Protein AF-0000000072801250 (afdb_homodimer)

Nearest PDB structures (foldseek):
  7kp7-assembly1_F  TM=9.637E-01  e=5.051E-24  Homo sapiens
  1ncf-assembly1_A  TM=9.528E-01  e=1.526E-22  Homo sapiens
  1ext-assembly1_B  TM=8.564E-01  e=8.168E-23  Homo sapiens
  7kp8-assembly1_F  TM=9.864E-01  e=2.018E-20  Homo sapiens
  1ft4-assembly1_B  TM=9.634E-01  e=1.747E-19  Homo sapiens

Organism: Panthera tigris altaica (NCBI:txid74533)

Secondary structure (DSSP, 8-state):
---------------------------------------PPPTTEEE-SS-TT-EEEPBPTTEEEEE--SSTTBPPEEEEPPTTEE--S-B--SSPEEPP---GGGT-EEEE--BTTB--EEE--TTEEEEESSSS-EEEEEPP--TTEEEEE--BTTBPPEEEEPTTEEEETTEEEE-/---------------------------------------PPPTTEEE-SS-TT-EEEPBPTTEEEEE--SSTTBPPEEEEPPTTEE--S-B--SSPEEPP---GGGT-EEEE--BTTB--EEE--TTEEEEESSSS-EEEEEPP--TTEEEEE--BTTBPPEEEEPTTEEEETTEEEE-

Foldseek 3Di:
DDDPPVDPPPPPPPPPPPVVPPPVPVVPVPPPPPPVPLPADDPQWDADPVHRVFTAGWDAWQWEQCATAPGHPGHTDIDGADPQFIGQGTHHHNHTHGADDFDVVLQKDFPDDDDRHDHTDIFHDPQWEWDDPDPPDTGTDGADPQVQWDFPDDDDRHDHTATDHPPQWDDDPRYTHGD/DDPPPPPPPPPPPPPPPPVPPPPVPVVPVPPPPPPVPLPADDPQWDADPVHRVFIAGWDAWQWEQCATAPGHPGHTDIDGADPQFIGQGTHHHNHTHGADDFDVVLQKDFPDDDDRRDHTDIFHDPQWEWDDPDPPDTGTDGADPQVQWDFPDDDDRHDHTATDHPPQWDDDPRYTHGD

Radius of gyration: 37.78 Å; Cα contacts (8 Å, |Δi|>4): 736; chains: 2; bounding box: 86×88×158 Å

Solvent-accessible surface area (backbone atoms only — not comparable to full-atom values): 20839 Å² total; per-residue (Å²): 133,81,82,79,75,76,78,74,81,75,77,77,76,76,74,74,72,71,73,63,72,73,72,72,64,70,71,59,72,68,71,70,72,75,65,74,70,66,75,76,52,59,84,51,36,39,66,34,90,92,42,70,89,34,56,26,55,48,22,38,37,16,30,18,30,74,42,76,36,88,46,80,67,30,33,41,41,55,42,70,37,52,90,68,17,17,24,73,46,71,38,77,42,75,60,56,43,73,46,64,75,60,47,61,94,35,48,34,36,77,72,42,73,64,38,32,47,35,59,38,36,65,41,53,53,90,69,24,14,52,45,66,85,48,96,86,43,61,32,43,40,75,42,49,82,18,59,66,36,39,78,70,39,74,64,36,61,78,35,62,22,35,54,44,48,34,91,70,30,39,78,56,92,51,37,35,40,74,112,137,78,85,78,78,75,79,78,78,76,77,77,79,77,75,75,74,73,74,65,73,75,72,72,65,73,72,62,74,69,72,72,71,76,65,75,69,66,77,77,53,59,85,50,37,39,67,34,91,91,42,70,89,33,56,25,54,47,25,38,36,15,29,17,32,73,42,76,35,90,45,79,66,29,33,41,41,56,42,69,37,52,91,68,18,18,23,73,47,71,39,77,42,75,60,56,42,73,47,65,78,62,46,62,94,34,48,34,36,78,73,40,75,63,39,31,48,33,60,38,37,65,40,54,55,90,69,26,14,53,46,66,86,49,97,86,43,63,33,44,40,75,41,49,83,17,58,64,37,40,78,71,39,74,63,37,62,78,36,60,22,36,54,44,46,34,90,69,29,40,78,56,90,50,37,36,39,75,112

Structure (mmCIF, N/CA/C/O backbone):
data_AF-0000000072801250-model_v1
#
loop_
_entity.id
_entity.type
_entity.pdbx_description
1 polymer 'TNFR-Cys domain-containing protein'
#
loop_
_atom_site.group_PDB
_atom_site.id
_atom_site.type_symbol
_atom_site.label_atom_id
_atom_site.label_alt_id
_atom_site.label_comp_id
_atom_site.label_asym_id
_atom_site.label_entity_id
_atom_site.label_seq_id
_atom_site.pdbx_PDB_ins_code
_atom_site.Cartn_x
_atom_site.Cartn_y
_atom_site.Cartn_z
_atom_site.occupancy
_atom_site.B_iso_or_equiv
_atom_site.auth_seq_id
_atom_site.auth_comp_id
_atom_site.auth_asym_id
_atom_site.auth_atom_id
_atom_site.pdbx_PDB_model_num
ATOM 1 N N . SER A 1 1 ? 46.781 -52.312 69.938 1 30.33 1 SER A N 1
ATOM 2 C CA . SER A 1 1 ? 46.406 -51.938 68.625 1 30.33 1 SER A CA 1
ATOM 3 C C . SER A 1 1 ? 44.875 -51.75 68.5 1 30.33 1 SER A C 1
ATOM 5 O O . SER A 1 1 ? 44.344 -51.719 67.375 1 30.33 1 SER A O 1
ATOM 7 N N . GLY A 1 2 ? 44.25 -51.562 69.75 1 29.28 2 GLY A N 1
ATOM 8 C CA . GLY A 1 2 ? 42.812 -51.719 69.625 1 29.28 2 GLY A CA 1
ATOM 9 C C . GLY A 1 2 ? 42.156 -50.688 68.688 1 29.28 2 GLY A C 1
ATOM 10 O O . GLY A 1 2 ? 42.812 -49.719 68.312 1 29.28 2 GLY A O 1
ATOM 11 N N . PRO A 1 3 ? 40.812 -50.812 68.375 1 39.19 3 PRO A N 1
ATOM 12 C CA . PRO A 1 3 ? 39.75 -50.531 67.438 1 39.19 3 PRO A CA 1
ATOM 13 C C . PRO A 1 3 ? 39.281 -49.094 67.5 1 39.19 3 PRO A C 1
ATOM 15 O O . PRO A 1 3 ? 38.656 -48.688 68.438 1 39.19 3 PRO A O 1
ATOM 18 N N . SER A 1 4 ? 40.094 -47.969 67.438 1 36.78 4 SER A N 1
ATOM 19 C CA . SER A 1 4 ? 39.594 -46.625 67.75 1 36.78 4 SER A CA 1
ATOM 20 C C . SER A 1 4 ? 38.5 -46.188 66.812 1 36.78 4 SER A C 1
ATOM 22 O O . SER A 1 4 ? 38.75 -45.781 65.688 1 36.78 4 SER A O 1
ATOM 24 N N . SER A 1 5 ? 37.406 -47 66.75 1 33.16 5 SER A N 1
ATOM 25 C CA . SER A 1 5 ? 36.375 -46.719 65.75 1 33.16 5 SER A CA 1
ATOM 26 C C . SER A 1 5 ? 35.75 -45.312 66 1 33.16 5 SER A C 1
ATOM 28 O O . SER A 1 5 ? 35.375 -45 67.125 1 33.16 5 SER A O 1
ATOM 30 N N . ALA A 1 6 ? 36.281 -44.312 65.312 1 43.06 6 ALA A N 1
ATOM 31 C CA . ALA A 1 6 ? 35.938 -42.875 65.312 1 43.06 6 ALA A CA 1
ATOM 32 C C . ALA A 1 6 ? 34.469 -42.688 65 1 43.06 6 ALA A C 1
ATOM 34 O O . ALA A 1 6 ? 33.969 -43.156 63.969 1 43.06 6 ALA A O 1
ATOM 35 N N . PRO A 1 7 ? 33.562 -42.812 66.062 1 35.62 7 PRO A N 1
ATOM 36 C CA . PRO A 1 7 ? 32.125 -42.812 65.75 1 35.62 7 PRO A CA 1
ATOM 37 C C . PRO A 1 7 ? 31.75 -41.688 64.75 1 35.62 7 PRO A C 1
ATOM 39 O O . PRO A 1 7 ? 32.5 -40.719 64.625 1 35.62 7 PRO A O 1
ATOM 42 N N . ASP A 1 8 ? 30.781 -41.875 63.875 1 33.19 8 ASP A N 1
ATOM 43 C CA . ASP A 1 8 ? 30.016 -41.344 62.719 1 33.19 8 ASP A CA 1
ATOM 44 C C . ASP A 1 8 ? 29.188 -40.125 63.125 1 33.19 8 ASP A C 1
ATOM 46 O O . ASP A 1 8 ? 28 -40.062 62.812 1 33.19 8 ASP A O 1
ATOM 50 N N . LEU A 1 9 ? 29.422 -39.5 64.312 1 35.72 9 LEU A N 1
ATOM 51 C CA . LEU A 1 9 ? 28.266 -38.688 64.688 1 35.72 9 LEU A CA 1
ATOM 52 C C . LEU A 1 9 ? 27.891 -37.75 63.562 1 35.72 9 LEU A C 1
ATOM 54 O O . LEU A 1 9 ? 28.703 -36.906 63.125 1 35.72 9 LEU A O 1
ATOM 58 N N . MET A 1 10 ? 26.969 -38.156 62.656 1 32.41 10 MET A N 1
ATOM 59 C CA . MET A 1 10 ? 26.297 -37.406 61.562 1 32.41 10 MET A CA 1
ATOM 60 C C . MET A 1 10 ? 25.766 -36.094 62.094 1 32.41 10 MET A C 1
ATOM 62 O O . MET A 1 10 ? 25.125 -36.031 63.156 1 32.41 10 MET A O 1
ATOM 66 N N . VAL A 1 11 ? 26.422 -35 61.781 1 33.56 11 VAL A N 1
ATOM 67 C CA . VAL A 1 11 ? 26.172 -33.562 62 1 33.56 11 VAL A CA 1
ATOM 68 C C . VAL A 1 11 ? 24.734 -33.219 61.594 1 33.56 11 VAL A C 1
ATOM 70 O O . VAL A 1 11 ? 24.312 -33.5 60.469 1 33.56 11 VAL A O 1
ATOM 73 N N . LEU A 1 12 ? 23.734 -33.5 62.5 1 32.25 12 LEU A N 1
ATOM 74 C CA . LEU A 1 12 ? 22.359 -33.031 62.312 1 32.25 12 LEU A CA 1
ATOM 75 C C . LEU A 1 12 ? 22.312 -31.562 61.875 1 32.25 12 LEU A C 1
ATOM 77 O O . LEU A 1 12 ? 22.812 -30.688 62.625 1 32.25 12 LEU A O 1
ATOM 81 N N . LEU A 1 13 ? 22.484 -31.281 60.594 1 30.72 13 LEU A N 1
ATOM 82 C CA . LEU A 1 13 ? 22.359 -29.953 60 1 30.72 13 LEU A CA 1
ATOM 83 C C . LEU A 1 13 ? 21.031 -29.312 60.406 1 30.72 13 LEU A C 1
ATOM 85 O O . LEU A 1 13 ? 19.969 -29.844 60.094 1 30.72 13 LEU A O 1
ATOM 89 N N . ALA A 1 14 ? 20.922 -28.766 61.625 1 34.53 14 ALA A N 1
ATOM 90 C CA . ALA A 1 14 ? 19.812 -27.938 62.094 1 34.53 14 ALA A CA 1
ATOM 91 C C . ALA A 1 14 ? 19.406 -26.906 61.062 1 34.53 14 ALA A C 1
ATOM 93 O O . ALA A 1 14 ? 20.203 -26.016 60.719 1 34.53 14 ALA A O 1
ATOM 94 N N . LEU A 1 15 ? 18.703 -27.344 60 1 30.34 15 LEU A N 1
ATOM 95 C CA . LEU A 1 15 ? 18.109 -26.438 59.031 1 30.34 15 LEU A CA 1
ATOM 96 C C . LEU A 1 15 ? 17.297 -25.344 59.719 1 30.34 15 LEU A C 1
ATOM 98 O O . LEU A 1 15 ? 16.297 -25.625 60.375 1 30.34 15 LEU A O 1
ATOM 102 N N . LEU A 1 16 ? 17.953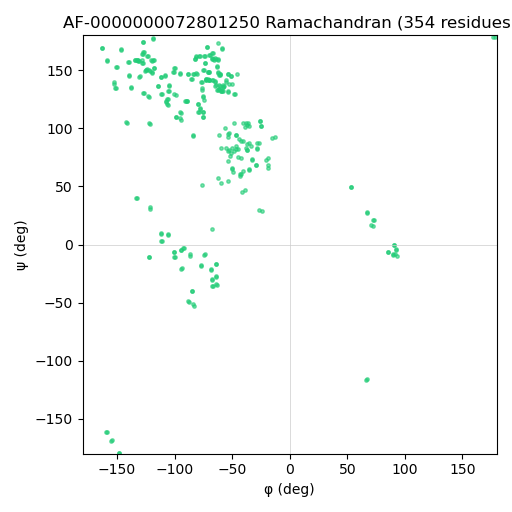 -24.469 60.5 1 31.7 16 LEU A N 1
ATOM 103 C CA . LEU A 1 16 ? 17.25 -23.281 61 1 31.7 16 LEU A CA 1
ATOM 104 C C . LEU A 1 16 ? 16.391 -22.656 59.938 1 31.7 16 LEU A C 1
ATOM 106 O O . LEU A 1 16 ? 16.906 -22.203 58.906 1 31.7 16 LEU A O 1
ATOM 110 N N . VAL A 1 17 ? 15.234 -23.297 59.625 1 34.94 17 VAL A N 1
ATOM 111 C CA . VAL A 1 17 ? 14.203 -22.672 58.781 1 34.94 17 VAL A CA 1
ATOM 112 C C . VAL A 1 17 ? 13.883 -21.281 59.312 1 34.94 17 VAL A C 1
ATOM 114 O O . VAL A 1 17 ? 13.359 -21.125 60.406 1 34.94 17 VAL A O 1
ATOM 117 N N . GLU A 1 18 ? 14.844 -20.344 59.25 1 37.53 18 GLU A N 1
ATOM 118 C CA . GLU A 1 18 ? 14.5 -18.953 59.531 1 37.53 18 GLU A CA 1
ATOM 119 C C . GLU A 1 18 ? 13.117 -18.594 58.969 1 37.53 18 GLU A C 1
ATOM 121 O O . GLU A 1 18 ? 12.852 -18.766 57.781 1 37.53 18 GLU A O 1
ATOM 126 N N . ILE A 1 19 ? 12.141 -18.938 59.75 1 34.72 19 ILE A N 1
ATOM 127 C CA . ILE A 1 19 ? 10.797 -18.422 59.5 1 34.72 19 ILE A CA 1
ATOM 128 C C . ILE A 1 19 ? 10.867 -16.938 59.156 1 34.72 19 ILE A C 1
ATOM 130 O O . ILE A 1 19 ? 11.227 -16.109 60 1 34.72 19 ILE A O 1
ATOM 134 N N . TYR A 1 20 ? 11.562 -16.641 58.094 1 33.94 20 TYR A N 1
ATOM 135 C CA . TYR A 1 20 ? 11.492 -15.242 57.688 1 33.94 20 TYR A CA 1
ATOM 136 C C . TYR A 1 20 ? 10.055 -14.734 57.75 1 33.94 20 TYR A C 1
ATOM 138 O O . TYR A 1 20 ? 9.156 -15.32 57.156 1 33.94 20 TYR A O 1
ATOM 146 N N . PRO A 1 21 ? 9.68 -14.18 58.906 1 37.19 21 PRO A N 1
ATOM 147 C CA . PRO A 1 21 ? 8.328 -13.609 58.844 1 37.19 21 PRO A CA 1
ATOM 148 C C . PRO A 1 21 ? 8.031 -12.938 57.531 1 37.19 21 PRO A C 1
ATOM 150 O O . PRO A 1 21 ? 8.93 -12.359 56.906 1 37.19 21 PRO A O 1
ATOM 153 N N . LEU A 1 22 ? 7.297 -13.633 56.688 1 32.56 22 LEU A N 1
ATOM 154 C CA . LEU A 1 22 ? 6.727 -12.992 55.5 1 32.56 22 LEU A CA 1
ATOM 155 C C . LEU A 1 22 ? 6.203 -11.602 55.844 1 32.56 22 LEU A C 1
ATOM 157 O O . LEU A 1 22 ? 5.246 -11.461 56.625 1 32.56 22 LEU A O 1
ATOM 161 N N . ARG A 1 23 ? 7.188 -10.672 56.281 1 34.53 23 ARG A N 1
ATOM 162 C CA . ARG A 1 23 ? 6.691 -9.297 56.312 1 34.53 23 ARG A CA 1
ATOM 163 C C . ARG A 1 23 ? 5.688 -9.047 55.188 1 34.53 23 ARG A C 1
ATOM 165 O O . ARG A 1 23 ? 5.996 -9.242 54 1 34.53 23 ARG A O 1
ATOM 172 N N . VAL A 1 24 ? 4.473 -9.391 55.469 1 35.38 24 VAL A N 1
ATOM 173 C CA . VAL A 1 24 ? 3.367 -8.891 54.656 1 35.38 24 VAL A CA 1
ATOM 174 C C . VAL A 1 24 ? 3.627 -7.434 54.281 1 35.38 24 VAL A C 1
ATOM 176 O O . VAL A 1 24 ? 3.539 -6.535 55.094 1 35.38 24 VAL A O 1
ATOM 179 N N . THR A 1 25 ? 4.848 -7.098 53.812 1 35.41 25 THR A N 1
ATOM 180 C CA . THR A 1 25 ? 4.867 -5.715 53.344 1 35.41 25 THR A CA 1
ATOM 181 C C . THR A 1 25 ? 3.592 -5.379 52.594 1 35.41 25 THR A C 1
ATOM 183 O O . THR A 1 25 ? 3.236 -6.074 51.625 1 35.41 25 THR A O 1
ATOM 186 N N . GLY A 1 26 ? 2.605 -4.918 53.344 1 35.75 26 GLY A N 1
ATOM 187 C CA . GLY A 1 26 ? 1.468 -4.289 52.719 1 35.75 26 GLY A CA 1
ATOM 188 C C . GLY A 1 26 ? 1.847 -3.525 51.438 1 35.75 26 GLY A C 1
ATOM 189 O O . GLY A 1 26 ? 2.699 -2.637 51.5 1 35.75 26 GLY A O 1
ATOM 190 N N . LEU A 1 27 ? 2.125 -4.348 50.406 1 37.19 27 LEU A N 1
ATOM 191 C CA . LEU A 1 27 ? 2.225 -3.637 49.125 1 37.19 27 LEU A CA 1
ATOM 192 C C . LEU A 1 27 ? 1.232 -2.479 49.062 1 37.19 27 LEU A C 1
ATOM 194 O O . LEU A 1 27 ? 0.018 -2.697 49.094 1 37.19 27 LEU A O 1
ATOM 198 N N . VAL A 1 28 ? 1.482 -1.49 50 1 36.97 28 VAL A N 1
ATOM 199 C CA . VAL A 1 28 ? 0.71 -0.29 49.688 1 36.97 28 VAL A CA 1
ATOM 200 C C . VAL A 1 28 ? 0.598 -0.113 48.188 1 36.97 28 VAL A C 1
ATOM 202 O O . VAL A 1 28 ? 1.589 -0.246 47.469 1 36.97 28 VAL A O 1
ATOM 205 N N . PRO A 1 29 ? -0.55 -0.46 47.656 1 37.44 29 PRO A N 1
ATOM 206 C CA . PRO A 1 29 ? -0.652 -0.106 46.25 1 37.44 29 PRO A CA 1
ATOM 207 C C . PRO A 1 29 ? 0.014 1.229 45.906 1 37.44 29 PRO A C 1
ATOM 209 O O . PRO A 1 29 ? -0.12 2.191 46.688 1 37.44 29 PRO A O 1
ATOM 212 N N . HIS A 1 30 ? 1.396 1.221 45.719 1 36.81 30 HIS A N 1
ATOM 213 C CA . HIS A 1 30 ? 1.876 2.469 45.156 1 36.81 30 HIS A CA 1
ATOM 214 C C . HIS A 1 30 ? 0.768 3.184 44.375 1 36.81 30 HIS A C 1
ATOM 216 O O . HIS A 1 30 ? 0.012 2.551 43.625 1 36.81 30 HIS A O 1
ATOM 222 N N . LEU A 1 31 ? 0.199 4.188 45 1 35.78 31 LEU A N 1
ATOM 223 C CA . LEU A 1 31 ? -0.598 5.133 44.219 1 35.78 31 LEU A CA 1
ATOM 224 C C . LEU A 1 31 ? -0.106 5.211 42.781 1 35.78 31 LEU A C 1
ATOM 226 O O . LEU A 1 31 ? 1.088 5.395 42.531 1 35.78 31 LEU A O 1
ATOM 230 N N . ARG A 1 32 ? -0.546 4.27 41.938 1 36.09 32 ARG A N 1
ATOM 231 C CA . ARG A 1 32 ? -0.473 4.527 40.5 1 36.09 32 ARG A CA 1
ATOM 232 C C . ARG A 1 32 ? -0.33 6.02 40.219 1 36.09 32 ARG A C 1
ATOM 234 O O . ARG A 1 32 ? -1.128 6.828 40.688 1 36.09 32 ARG A O 1
ATOM 241 N N . ASP A 1 33 ? 0.882 6.578 40.469 1 38 33 ASP A N 1
ATOM 242 C CA . ASP A 1 33 ? 1.14 7.922 39.938 1 38 33 ASP A CA 1
ATOM 243 C C . ASP A 1 33 ? 0.111 8.305 38.875 1 38 33 ASP A C 1
ATOM 245 O O . ASP A 1 33 ? -0.152 7.535 37.969 1 38 33 ASP A O 1
ATOM 249 N N . ARG A 1 34 ? -0.961 8.93 39.156 1 36.53 34 ARG A N 1
ATOM 250 C CA . ARG A 1 34 ? -1.811 9.703 38.25 1 36.53 34 ARG A CA 1
ATOM 251 C C . ARG A 1 34 ? -1.006 10.25 37.062 1 36.53 34 ARG A C 1
ATOM 253 O O . ARG A 1 34 ? -0.349 11.289 37.188 1 36.53 34 ARG A O 1
ATOM 260 N N . GLU A 1 35 ? 0.053 9.602 36.594 1 41.72 35 GLU A N 1
ATOM 261 C CA . GLU A 1 35 ? 0.529 10.156 35.312 1 41.72 35 GLU A CA 1
ATOM 262 C C . GLU A 1 35 ? -0.604 10.828 34.531 1 41.72 35 GLU A C 1
ATOM 264 O O . GLU A 1 35 ? -1.648 10.219 34.312 1 41.72 35 GLU A O 1
ATOM 269 N N . LYS A 1 36 ? -0.894 12.023 34.719 1 42.69 36 LYS A N 1
ATOM 270 C CA . LYS A 1 36 ? -1.732 12.859 33.844 1 42.69 36 LYS A CA 1
ATOM 271 C C . LYS A 1 36 ? -1.848 12.266 32.469 1 42.69 36 LYS A C 1
ATOM 273 O O . LYS A 1 36 ? -0.854 12.172 31.734 1 42.69 36 LYS A O 1
ATOM 278 N N . ARG A 1 37 ? -2.389 11.25 32.219 1 44.97 37 ARG A N 1
ATOM 279 C CA . ARG A 1 37 ? -2.691 10.648 30.922 1 44.97 37 ARG A CA 1
ATOM 280 C C . ARG A 1 37 ? -2.889 11.727 29.844 1 44.97 37 ARG A C 1
ATOM 282 O O . ARG A 1 37 ? -3.854 12.492 29.906 1 44.97 37 ARG A O 1
ATOM 289 N N . ALA A 1 38 ? -1.713 12.438 29.5 1 53.34 38 ALA A N 1
ATOM 290 C CA . ALA A 1 38 ? -1.834 13.398 28.406 1 53.34 38 ALA A CA 1
ATOM 291 C C . ALA A 1 38 ? -2.963 13.008 27.469 1 53.34 38 ALA A C 1
ATOM 293 O O . ALA A 1 38 ? -3.195 11.82 27.219 1 53.34 38 ALA A O 1
ATOM 294 N N . ILE A 1 39 ? -4.09 13.766 27.547 1 64.56 39 ILE A N 1
ATOM 295 C CA . ILE A 1 39 ? -5.168 13.633 26.562 1 64.56 39 ILE A CA 1
ATOM 296 C C . ILE A 1 39 ? -4.578 13.367 25.188 1 64.56 39 ILE A C 1
ATOM 298 O O . ILE A 1 39 ? -3.783 14.164 24.672 1 64.56 39 ILE A O 1
ATOM 302 N N . PRO A 1 40 ? -4.605 12.234 24.656 1 88.12 40 PRO A N 1
ATOM 303 C CA . PRO A 1 40 ? -4.09 11.906 23.328 1 88.12 40 PRO A CA 1
ATOM 304 C C . PRO A 1 40 ? -4.543 12.891 22.25 1 88.12 40 PRO A C 1
ATOM 306 O O . PRO A 1 40 ? -5.668 13.398 22.312 1 88.12 40 PRO A O 1
ATOM 309 N N . CYS A 1 41 ? -3.646 13.391 21.484 1 94.69 41 CYS A N 1
ATOM 310 C CA . CYS A 1 41 ? -3.949 14.312 20.391 1 94.69 41 CYS A CA 1
ATOM 311 C C . CYS A 1 41 ? -4.859 13.648 19.359 1 94.69 41 CYS A C 1
ATOM 313 O O . CYS A 1 41 ? -4.816 12.438 19.188 1 94.69 41 CYS A O 1
ATOM 315 N N . PRO A 1 42 ? -5.723 14.492 18.781 1 93.44 42 PRO A N 1
ATOM 316 C CA . PRO A 1 42 ? -6.559 13.953 17.703 1 93.44 42 PRO A CA 1
ATOM 317 C C . PRO A 1 42 ? -5.746 13.398 16.547 1 93.44 42 PRO A C 1
ATOM 319 O O . PRO A 1 42 ? -4.543 13.656 16.438 1 93.44 42 PRO A O 1
ATOM 322 N N . GLN A 1 43 ? -6.422 12.688 15.664 1 94.94 43 GLN A N 1
ATOM 323 C CA . GLN A 1 43 ? -5.805 12.117 14.469 1 94.94 43 GLN A CA 1
ATOM 324 C C . GLN A 1 43 ? -5.062 13.18 13.664 1 94.94 43 GLN A C 1
ATOM 326 O O . GLN A 1 43 ? -5.574 14.281 13.469 1 94.94 43 GLN A O 1
ATOM 331 N N . GLY A 1 44 ? -3.838 12.867 13.289 1 96.31 44 GLY A N 1
ATOM 332 C CA . GLY A 1 44 ? -3.053 13.75 12.445 1 96.31 44 GLY A CA 1
ATOM 333 C C . GLY A 1 44 ? -2.217 14.742 13.227 1 96.31 44 GLY A C 1
ATOM 334 O O . GLY A 1 44 ? -1.543 15.594 12.648 1 96.31 44 GLY A O 1
ATOM 335 N N . LYS A 1 45 ? -2.277 14.719 14.539 1 96.94 45 LYS A N 1
ATOM 336 C CA . LYS A 1 45 ? -1.555 15.672 15.383 1 96.94 45 LYS A CA 1
ATOM 337 C C . LYS A 1 45 ? -0.648 14.945 16.375 1 96.94 45 LYS A C 1
ATOM 339 O O . LYS A 1 45 ? -0.736 13.727 16.531 1 96.94 45 LYS A O 1
ATOM 344 N N . TYR A 1 46 ? 0.288 15.648 16.922 1 96.62 46 TYR A N 1
ATOM 345 C CA . TYR A 1 46 ? 1.211 15.102 17.906 1 96.62 46 TYR A CA 1
ATOM 346 C C . TYR A 1 46 ? 1.374 16.062 19.094 1 96.62 46 TYR A C 1
ATOM 348 O O . TYR A 1 46 ? 1.109 17.25 18.969 1 96.62 46 TYR A O 1
ATOM 356 N N . ILE A 1 47 ? 1.805 15.547 20.219 1 96.38 47 ILE A N 1
ATOM 357 C CA . ILE A 1 47 ? 1.969 16.344 21.422 1 96.38 47 ILE A CA 1
ATOM 358 C C . ILE A 1 47 ? 3.217 17.203 21.312 1 96.38 47 ILE A C 1
ATOM 360 O O . ILE A 1 47 ? 4.301 16.719 21 1 96.38 47 ILE A O 1
ATOM 364 N N . HIS A 1 48 ? 3.061 18.531 21.547 1 96 48 HIS A N 1
ATOM 365 C CA . HIS A 1 48 ? 4.195 19.438 21.562 1 96 48 HIS A CA 1
ATOM 366 C C . HIS A 1 48 ? 5.211 19.047 22.625 1 96 48 HIS A C 1
ATOM 368 O O . HIS A 1 48 ? 4.844 18.828 23.781 1 96 48 HIS A O 1
ATOM 374 N N . PRO A 1 49 ? 6.465 19 22.25 1 95 49 PRO A N 1
ATOM 375 C CA . PRO A 1 49 ? 7.453 18.469 23.188 1 95 49 PRO A CA 1
ATOM 376 C C . PRO A 1 49 ? 7.656 19.375 24.406 1 95 49 PRO A C 1
ATOM 378 O O . PRO A 1 49 ? 7.996 18.891 25.484 1 95 49 PRO A O 1
ATOM 381 N N . GLN A 1 50 ? 7.492 20.641 24.328 1 94.88 50 GLN A N 1
ATOM 382 C CA . GLN A 1 50 ? 7.766 21.594 25.406 1 94.88 50 GLN A CA 1
ATOM 383 C C . GLN A 1 50 ? 6.5 21.891 26.203 1 94.88 50 GLN A C 1
ATOM 385 O O . GLN A 1 50 ? 6.57 22.469 27.297 1 94.88 50 GLN A O 1
ATOM 390 N N . ASP A 1 51 ? 5.332 21.641 25.594 1 94.12 51 ASP A N 1
ATOM 391 C CA . ASP A 1 51 ? 4.043 21.891 26.234 1 94.12 51 ASP A CA 1
ATOM 392 C C . ASP A 1 51 ? 3.039 20.797 25.891 1 94.12 51 ASP A C 1
ATOM 394 O O . ASP A 1 51 ? 2.41 20.828 24.828 1 94.12 51 ASP A O 1
ATOM 398 N N . ASN A 1 52 ? 2.76 19.938 26.75 1 92.69 52 ASN A N 1
ATOM 399 C CA . ASN A 1 52 ? 1.965 18.734 26.5 1 92.69 52 ASN A CA 1
ATOM 400 C C . ASN A 1 52 ? 0.484 19.062 26.344 1 92.69 52 ASN A C 1
ATOM 402 O O . ASN A 1 52 ? -0.323 18.188 26.031 1 92.69 52 ASN A O 1
ATOM 406 N N . SER A 1 53 ? 0.132 20.188 26.594 1 93.56 53 SER A N 1
ATOM 407 C CA . SER A 1 53 ? -1.263 20.594 26.438 1 93.56 53 SER A CA 1
ATOM 408 C C . SER A 1 53 ? -1.55 21.047 25.016 1 93.56 53 SER A C 1
ATOM 410 O O . SER A 1 53 ? -2.705 21.281 24.641 1 93.56 53 SER A O 1
ATOM 412 N N . ILE A 1 54 ? -0.446 21.172 24.281 1 94.94 54 ILE A N 1
ATOM 413 C CA . ILE A 1 54 ? -0.568 21.672 22.922 1 94.94 54 ILE A CA 1
ATOM 414 C C . ILE A 1 54 ? -0.4 20.5 21.938 1 94.94 54 ILE A C 1
ATOM 416 O O . ILE A 1 54 ? 0.5 19.672 22.094 1 94.94 54 ILE A O 1
ATOM 420 N N . CYS A 1 55 ? -1.33 20.422 20.969 1 96.62 55 CYS A N 1
ATOM 421 C CA . CYS A 1 55 ? -1.218 19.469 19.875 1 96.62 55 CYS A CA 1
ATOM 422 C C . CYS A 1 55 ? -0.828 20.172 18.578 1 96.62 55 CYS A C 1
ATOM 424 O O . CYS A 1 55 ? -1.51 21.094 18.141 1 96.62 55 CYS A O 1
ATOM 426 N N . CYS A 1 56 ? 0.256 19.703 17.969 1 97.75 56 CYS A N 1
ATOM 427 C CA . CYS A 1 56 ? 0.702 20.219 16.688 1 97.75 56 CYS A CA 1
ATOM 428 C C . CYS A 1 56 ? 0.277 19.297 15.547 1 97.75 56 CYS A C 1
ATOM 430 O O . CYS A 1 56 ? 0.098 18.094 15.75 1 97.75 56 CYS A O 1
ATOM 432 N N . THR A 1 57 ? 0.101 19.891 14.391 1 97.69 57 THR A N 1
ATOM 433 C CA . THR A 1 57 ? -0.221 19.094 13.203 1 97.69 57 THR A CA 1
ATOM 434 C C . THR A 1 57 ? 1.02 18.391 12.68 1 97.69 57 THR A C 1
ATOM 436 O O . THR A 1 57 ? 2.082 19 12.539 1 97.69 57 THR A O 1
ATOM 439 N N . LYS A 1 58 ? 0.877 17.125 12.367 1 98.5 58 LYS A N 1
ATOM 440 C CA . LYS A 1 58 ? 1.978 16.344 11.805 1 98.5 58 LYS A CA 1
ATOM 441 C C . LYS A 1 58 ? 2.328 16.844 10.398 1 98.5 58 LYS A C 1
ATOM 443 O O . LYS A 1 58 ? 1.5 17.453 9.727 1 98.5 58 LYS A O 1
ATOM 448 N N . CYS A 1 59 ? 3.537 16.5 9.977 1 98.62 59 CYS A N 1
ATOM 449 C CA . CYS A 1 59 ? 3.965 16.812 8.617 1 98.62 59 CYS A CA 1
ATOM 450 C C . CYS A 1 59 ? 3.482 15.742 7.641 1 98.62 59 CYS A C 1
ATOM 452 O O . CYS A 1 59 ? 3.379 14.562 7.996 1 98.62 59 CYS A O 1
ATOM 454 N N . HIS A 1 60 ? 3.182 16.125 6.434 1 98.62 60 HIS A N 1
ATOM 455 C CA . HIS A 1 60 ? 2.74 15.203 5.391 1 98.62 60 HIS A CA 1
ATOM 456 C C . HIS A 1 60 ? 3.926 14.5 4.738 1 98.62 60 HIS A C 1
ATOM 458 O O . HIS A 1 60 ? 5.07 14.938 4.883 1 98.62 60 HIS A O 1
ATOM 464 N N . LYS A 1 61 ? 3.609 13.406 4.066 1 98.38 61 LYS A N 1
ATOM 465 C CA . LYS A 1 61 ? 4.656 12.742 3.301 1 98.38 61 LYS A CA 1
ATOM 466 C C . LYS A 1 61 ? 5.391 13.727 2.393 1 98.38 61 LYS A C 1
ATOM 468 O O . LYS A 1 61 ? 4.785 14.656 1.863 1 98.38 61 LYS A O 1
ATOM 473 N N . GLY A 1 62 ? 6.684 13.477 2.246 1 98.5 62 GLY A N 1
ATOM 474 C CA . GLY A 1 62 ? 7.516 14.344 1.424 1 98.5 62 GLY A CA 1
ATOM 475 C C . GLY A 1 62 ? 8.125 15.5 2.199 1 98.5 62 GLY A C 1
ATOM 476 O O . GLY A 1 62 ? 8.93 16.266 1.658 1 98.5 62 GLY A O 1
ATOM 477 N N . THR A 1 63 ? 7.727 15.719 3.453 1 98.56 63 THR A N 1
ATOM 478 C CA . THR A 1 63 ? 8.227 16.812 4.281 1 98.56 63 THR A CA 1
ATOM 479 C C . THR A 1 63 ? 8.719 16.297 5.629 1 98.56 63 THR A C 1
ATOM 481 O O . THR A 1 63 ? 8.5 15.125 5.965 1 98.56 63 THR A O 1
ATOM 484 N N . TYR A 1 64 ? 9.477 17.109 6.312 1 98.69 64 TYR A N 1
ATOM 485 C CA . TYR A 1 64 ? 9.992 16.797 7.641 1 98.69 64 TYR A CA 1
ATOM 486 C C . TYR A 1 64 ? 9.781 17.969 8.594 1 98.69 64 TYR A C 1
ATOM 488 O O . TYR A 1 64 ? 9.539 19.094 8.164 1 98.69 64 TYR A O 1
ATOM 496 N N . LEU A 1 65 ? 9.789 17.672 9.812 1 98.69 65 LEU A N 1
ATOM 497 C CA . LEU A 1 65 ? 9.539 18.656 10.852 1 98.69 65 LEU A CA 1
ATOM 498 C C . LEU A 1 65 ? 10.758 19.562 11.047 1 98.69 65 LEU A C 1
ATOM 500 O O . LEU A 1 65 ? 11.789 19.109 11.562 1 98.69 65 LEU A O 1
ATOM 504 N N . TYR A 1 66 ? 10.664 20.828 10.648 1 98.44 66 TYR A N 1
ATOM 505 C CA . TYR A 1 66 ? 11.727 21.812 10.867 1 98.44 66 TYR A CA 1
ATOM 506 C C . TYR A 1 66 ? 11.578 22.484 12.219 1 98.44 66 TYR A C 1
ATOM 508 O O . TYR A 1 66 ? 12.531 22.531 13.008 1 98.44 66 TYR A O 1
ATOM 516 N N . ASN A 1 67 ? 10.359 22.984 12.531 1 98.25 67 ASN A N 1
ATOM 517 C CA . ASN A 1 67 ? 10.023 23.516 13.844 1 98.25 67 ASN A CA 1
ATOM 518 C C . ASN A 1 67 ? 8.617 23.094 14.273 1 98.25 67 ASN A C 1
ATOM 520 O O . ASN A 1 67 ? 7.695 23.078 13.461 1 98.25 67 ASN A O 1
ATOM 524 N N . ASP A 1 68 ? 8.5 22.891 15.578 1 98.06 68 ASP A N 1
ATOM 525 C CA . ASP A 1 68 ? 7.172 22.656 16.141 1 98.06 68 ASP A CA 1
ATOM 526 C C . ASP A 1 68 ? 6.281 23.875 15.992 1 98.06 68 ASP A C 1
ATOM 528 O O . ASP A 1 68 ? 6.773 24.984 15.773 1 98.06 68 ASP A O 1
ATOM 532 N N . CYS A 1 69 ? 5 23.578 16.094 1 97.81 69 CYS A N 1
ATOM 533 C CA . CYS A 1 69 ? 4.09 24.719 16.062 1 97.81 69 CYS A CA 1
ATOM 534 C C . CYS A 1 69 ? 4.367 25.672 17.219 1 97.81 69 CYS A C 1
ATOM 536 O O . CYS A 1 69 ? 4.734 25.234 18.312 1 97.81 69 CYS A O 1
ATOM 538 N N . ALA A 1 70 ? 4.156 26.984 16.953 1 96.75 70 ALA A N 1
ATOM 539 C CA . ALA A 1 70 ? 4.477 27.984 17.953 1 96.75 70 ALA A CA 1
ATOM 540 C C . ALA A 1 70 ? 3.408 28.031 19.047 1 96.75 70 ALA A C 1
ATOM 542 O O . ALA A 1 70 ? 3.639 28.578 20.125 1 96.75 70 ALA A O 1
ATOM 543 N N . GLY A 1 71 ? 2.178 27.484 18.766 1 94.69 71 GLY A N 1
ATOM 544 C CA . GLY A 1 71 ? 1.056 27.453 19.688 1 94.69 71 GLY A CA 1
ATOM 545 C C . GLY A 1 71 ? -0.192 26.828 19.094 1 94.69 71 GLY A C 1
ATOM 546 O O . GLY A 1 71 ? -0.187 26.391 17.938 1 94.69 71 GLY A O 1
ATOM 547 N N . PRO A 1 72 ? -1.276 26.75 19.969 1 92.94 72 PRO A N 1
ATOM 548 C CA . PRO A 1 72 ? -2.533 26.188 19.453 1 92.94 72 PRO A CA 1
ATOM 549 C C . PRO A 1 72 ? -3.055 26.953 18.234 1 92.94 72 PRO A C 1
ATOM 551 O O . PRO A 1 72 ? -3.066 28.188 18.234 1 92.94 72 PRO A O 1
ATOM 554 N N . GLY A 1 73 ? -3.404 26.188 17.234 1 94 73 GLY A N 1
ATOM 555 C CA . GLY A 1 73 ? -4 26.812 16.062 1 94 73 GLY A CA 1
ATOM 556 C C . GLY A 1 73 ? -2.973 27.328 15.078 1 94 73 GLY A C 1
ATOM 557 O O . GLY A 1 73 ? -3.33 27.859 14.023 1 94 73 GLY A O 1
ATOM 558 N N . LEU A 1 74 ? -1.735 27.266 15.445 1 96.69 74 LEU A N 1
ATOM 559 C CA . LEU A 1 74 ? -0.66 27.688 14.555 1 96.69 74 LEU A CA 1
ATOM 560 C C . LEU A 1 74 ? -0.074 26.5 13.797 1 96.69 74 LEU A C 1
ATOM 562 O O . LEU A 1 74 ? 0.03 25.406 14.344 1 96.69 74 LEU A O 1
ATOM 566 N N . ASP A 1 75 ? 0.347 26.781 12.594 1 96.94 75 ASP A N 1
ATOM 567 C CA . ASP A 1 75 ? 0.832 25.734 11.703 1 96.94 75 ASP A CA 1
ATOM 568 C C . ASP A 1 75 ? 2.201 25.234 12.148 1 96.94 75 ASP A C 1
ATOM 570 O O . ASP A 1 75 ? 2.996 25.984 12.711 1 96.94 75 ASP A O 1
ATOM 574 N N . THR A 1 76 ? 2.355 23.906 11.984 1 97.88 76 THR A N 1
ATOM 575 C CA . THR A 1 76 ? 3.68 23.312 12.148 1 97.88 76 THR A CA 1
ATOM 576 C C . THR A 1 76 ? 4.602 23.719 11.008 1 97.88 76 THR A C 1
ATOM 578 O O . THR A 1 76 ? 4.16 23.828 9.859 1 97.88 76 THR A O 1
ATOM 581 N N . ASP A 1 77 ? 5.883 23.984 11.258 1 97.56 77 ASP A N 1
ATOM 582 C CA . ASP A 1 77 ? 6.848 24.297 10.211 1 97.56 77 ASP A CA 1
ATOM 583 C C . ASP A 1 77 ? 7.422 23.031 9.586 1 97.56 77 ASP A C 1
ATOM 585 O O . ASP A 1 77 ? 8.422 22.5 10.062 1 97.56 77 ASP A O 1
ATOM 589 N N . CYS A 1 78 ? 6.844 22.594 8.523 1 98.25 78 CYS A N 1
ATOM 590 C CA . CYS A 1 78 ? 7.281 21.438 7.758 1 98.25 78 CYS A CA 1
ATOM 591 C C . CYS A 1 78 ? 7.961 21.859 6.461 1 98.25 78 CYS A C 1
ATOM 593 O O . CYS A 1 78 ? 7.434 22.703 5.727 1 98.25 78 CYS A O 1
ATOM 595 N N . ARG A 1 79 ? 9.039 21.25 6.133 1 97.88 79 ARG A N 1
ATOM 596 C CA . ARG A 1 79 ? 9.781 21.609 4.934 1 97.88 79 ARG A CA 1
ATOM 597 C C . ARG A 1 79 ? 9.992 20.406 4.023 1 97.88 79 ARG A C 1
ATOM 599 O O . ARG A 1 79 ? 10.086 19.266 4.5 1 97.88 79 ARG A O 1
ATOM 606 N N . GLU A 1 80 ? 10.07 20.641 2.779 1 97.94 80 GLU A N 1
ATOM 607 C CA . GLU A 1 80 ? 10.18 19.578 1.783 1 97.94 80 GLU A CA 1
ATOM 608 C C . GLU A 1 80 ? 11.523 18.859 1.892 1 97.94 80 GLU A C 1
ATOM 610 O O . GLU A 1 80 ? 12.547 19.484 2.15 1 97.94 80 GLU A O 1
ATOM 615 N N . CYS A 1 81 ? 11.477 17.609 1.708 1 98.44 81 CYS A N 1
ATOM 616 C CA . CYS A 1 81 ? 12.695 16.812 1.707 1 98.44 81 CYS A CA 1
ATOM 617 C C . CYS A 1 81 ? 13.617 17.219 0.569 1 98.44 81 CYS A C 1
ATOM 619 O O . CYS A 1 81 ? 13.164 17.719 -0.461 1 98.44 81 CYS A O 1
ATOM 621 N N . GLU A 1 82 ? 14.836 17.016 0.74 1 97.38 82 GLU A N 1
ATOM 622 C CA . GLU A 1 82 ? 15.82 17.25 -0.311 1 97.38 82 GLU A CA 1
ATOM 623 C C . GLU A 1 82 ? 15.836 16.094 -1.314 1 97.38 82 GLU A C 1
ATOM 625 O O . GLU A 1 82 ? 15.391 14.992 -1.006 1 97.38 82 GLU A O 1
ATOM 630 N N . ASN A 1 83 ? 16.422 16.453 -2.422 1 96.38 83 ASN A N 1
ATOM 631 C CA . ASN A 1 83 ? 16.594 15.391 -3.402 1 96.38 83 ASN A CA 1
ATOM 632 C C . ASN A 1 83 ? 17.406 14.227 -2.828 1 96.38 83 ASN A C 1
ATOM 634 O O . ASN A 1 83 ? 18.406 14.438 -2.156 1 96.38 83 ASN A O 1
ATOM 638 N N . GLY A 1 84 ? 16.938 13.039 -3.092 1 97.94 84 GLY A N 1
ATOM 639 C CA . GLY A 1 84 ? 17.609 11.852 -2.596 1 97.94 84 GLY A CA 1
ATOM 640 C C . GLY A 1 84 ? 17.078 11.375 -1.258 1 97.94 84 GLY A C 1
ATOM 641 O O . GLY A 1 84 ? 17.547 10.367 -0.718 1 97.94 84 GLY A O 1
ATOM 642 N N . THR A 1 85 ? 16.219 12.109 -0.748 1 98.56 85 THR A N 1
ATOM 643 C CA . THR A 1 85 ? 15.594 11.727 0.511 1 98.56 85 THR A CA 1
ATOM 644 C C . THR A 1 85 ? 14.07 11.758 0.382 1 98.56 85 THR A C 1
ATOM 646 O O . THR A 1 85 ? 13.531 12.32 -0.571 1 98.56 85 THR A O 1
ATOM 649 N N . PHE A 1 86 ? 13.422 11.141 1.377 1 98.62 86 PHE A N 1
ATOM 650 C CA . PHE A 1 86 ? 11.969 11.047 1.275 1 98.62 86 PHE A CA 1
ATOM 651 C C . PHE A 1 86 ? 11.344 10.828 2.646 1 98.62 86 PHE A C 1
ATOM 653 O O . PHE A 1 86 ? 12.031 10.438 3.592 1 98.62 86 PHE A O 1
ATOM 660 N N . THR A 1 87 ? 10.102 11.141 2.799 1 98.62 87 THR A N 1
ATOM 661 C CA . THR A 1 87 ? 9.18 10.617 3.797 1 98.62 87 THR A CA 1
ATOM 662 C C . THR A 1 87 ? 7.914 10.086 3.135 1 98.62 87 THR A C 1
ATOM 664 O O . THR A 1 87 ? 7.293 10.781 2.322 1 98.62 87 THR A O 1
ATOM 667 N N . ALA A 1 88 ? 7.531 8.867 3.486 1 97.75 88 ALA A N 1
ATOM 668 C CA . ALA A 1 88 ? 6.477 8.195 2.732 1 97.75 88 ALA A CA 1
ATOM 669 C C . ALA A 1 88 ? 5.141 8.289 3.463 1 97.75 88 ALA A C 1
ATOM 671 O O . ALA A 1 88 ? 4.105 7.871 2.934 1 97.75 88 ALA A O 1
ATOM 672 N N . SER A 1 89 ? 5.113 8.805 4.66 1 97.56 89 S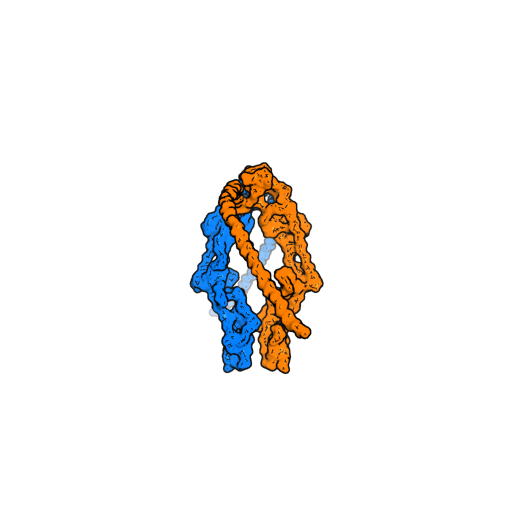ER A N 1
ATOM 673 C CA . SER A 1 89 ? 3.914 8.875 5.488 1 97.56 89 SER A CA 1
ATOM 674 C C . SER A 1 89 ? 3.914 10.133 6.359 1 97.56 89 SER A C 1
ATOM 676 O O . SER A 1 89 ? 4.891 10.883 6.371 1 97.56 89 SER A O 1
ATOM 678 N N . GLU A 1 90 ? 2.744 10.398 6.949 1 97.94 90 GLU A N 1
ATOM 679 C CA . GLU A 1 90 ? 2.709 11.469 7.945 1 97.94 90 GLU A CA 1
ATOM 680 C C . GLU A 1 90 ? 3.766 11.25 9.023 1 97.94 90 GLU A C 1
ATOM 682 O O . GLU A 1 90 ? 4.094 10.109 9.359 1 97.94 90 GLU A O 1
ATOM 687 N N . ASN A 1 91 ? 4.297 12.336 9.531 1 98.19 91 ASN A N 1
ATOM 688 C CA . ASN A 1 91 ? 5.418 12.164 10.453 1 98.19 91 ASN A CA 1
ATOM 689 C C . ASN A 1 91 ? 5.664 13.43 11.273 1 98.19 91 ASN A C 1
ATOM 691 O O . ASN A 1 91 ? 5.004 14.453 11.062 1 98.19 91 ASN A O 1
ATOM 695 N N . TYR A 1 92 ? 6.453 13.367 12.234 1 98 92 TYR A N 1
ATOM 696 C CA . TYR A 1 92 ? 7.078 14.516 12.883 1 98 92 TYR A CA 1
ATOM 697 C C . TYR A 1 92 ? 8.57 14.281 13.078 1 98 92 TYR A C 1
ATOM 699 O O . TYR A 1 92 ? 9.109 14.547 14.156 1 98 92 TYR A O 1
ATOM 707 N N . LEU A 1 93 ? 9.148 13.695 12.07 1 98.19 93 LEU A N 1
ATOM 708 C CA . LEU A 1 93 ? 10.578 13.438 12.016 1 98.19 93 LEU A CA 1
ATOM 709 C C . LEU A 1 93 ? 11.352 14.727 11.727 1 98.19 93 LEU A C 1
ATOM 711 O O . LEU A 1 93 ? 10.914 15.547 10.922 1 98.19 93 LEU A O 1
ATOM 715 N N . ARG A 1 94 ? 12.531 14.844 12.195 1 98.12 94 ARG A N 1
ATOM 716 C CA . ARG A 1 94 ? 13.305 16.078 12.031 1 98.12 94 ARG A CA 1
ATOM 717 C C . ARG A 1 94 ? 14.203 15.992 10.797 1 98.12 94 ARG A C 1
ATOM 719 O O . ARG A 1 94 ? 14.883 16.969 10.461 1 98.12 94 ARG A O 1
ATOM 726 N N . GLN A 1 95 ? 14.203 14.867 10.18 1 98.31 95 GLN A N 1
ATOM 727 C CA . GLN A 1 95 ? 14.953 14.688 8.938 1 98.31 95 GLN A CA 1
ATOM 728 C C . GLN A 1 95 ? 14.281 13.641 8.047 1 98.31 95 GLN A C 1
ATOM 730 O O . GLN A 1 95 ? 13.648 12.703 8.547 1 98.31 95 GLN A O 1
ATOM 735 N N . CYS A 1 96 ? 14.516 13.812 6.773 1 98.69 96 CYS A N 1
ATOM 736 C CA . CYS A 1 96 ? 14.008 12.852 5.805 1 98.69 96 CYS A CA 1
ATOM 737 C C . CYS A 1 96 ? 14.93 11.633 5.707 1 98.69 96 CYS A C 1
ATOM 739 O O . CYS A 1 96 ? 16.094 11.695 6.113 1 98.69 96 CYS A O 1
ATOM 741 N N . LEU A 1 97 ? 14.414 10.531 5.211 1 98.62 97 LEU A N 1
ATOM 742 C CA . LEU A 1 97 ? 15.156 9.289 5.043 1 98.62 97 LEU A CA 1
ATOM 743 C C . LEU A 1 97 ? 15.859 9.25 3.691 1 98.62 97 LEU A C 1
ATOM 745 O O . LEU A 1 97 ? 15.32 9.734 2.693 1 98.62 97 LEU A O 1
ATOM 749 N N . SER A 1 98 ? 16.984 8.633 3.676 1 98.56 98 SER A N 1
ATOM 750 C CA . SER A 1 98 ? 17.672 8.461 2.402 1 98.56 98 SER A CA 1
ATOM 751 C C . SER A 1 98 ? 16.969 7.426 1.527 1 98.56 98 SER A C 1
ATOM 753 O O . SER A 1 98 ? 16.5 6.398 2.023 1 98.56 98 SER A O 1
ATOM 755 N N . CYS A 1 99 ? 16.938 7.684 0.297 1 98.44 99 CYS A N 1
ATOM 756 C CA . CYS A 1 99 ? 16.328 6.75 -0.644 1 98.44 99 CYS A CA 1
ATOM 757 C C . CYS A 1 99 ? 17.172 5.492 -0.785 1 98.44 99 CYS A C 1
ATOM 759 O O . CYS A 1 99 ? 18.406 5.551 -0.723 1 98.44 99 CYS A O 1
ATOM 761 N N . SER A 1 100 ? 16.484 4.379 -1.035 1 97 100 SER A N 1
ATOM 762 C CA . SER A 1 100 ? 17.156 3.104 -1.28 1 97 100 SER A CA 1
ATOM 763 C C . SER A 1 100 ? 17.812 3.08 -2.654 1 97 100 SER A C 1
ATOM 765 O O . SER A 1 100 ? 17.422 3.832 -3.551 1 97 100 SER A O 1
ATOM 767 N N . LYS A 1 101 ? 18.766 2.258 -2.758 1 97.19 101 LYS A N 1
ATOM 768 C CA . LYS A 1 101 ? 19.438 2.029 -4.039 1 97.19 101 LYS A CA 1
ATOM 769 C C . LYS A 1 101 ? 19.203 0.603 -4.531 1 97.19 101 LYS A C 1
ATOM 771 O O . LYS A 1 101 ? 19.25 -0.346 -3.744 1 97.19 101 LYS A O 1
ATOM 776 N N . CYS A 1 102 ? 18.922 0.492 -5.801 1 98 102 CYS A N 1
ATOM 777 C CA . CYS A 1 102 ? 18.781 -0.838 -6.383 1 98 102 CYS A CA 1
ATOM 778 C C . CYS A 1 102 ? 20.156 -1.476 -6.617 1 98 102 CYS A C 1
ATOM 780 O O . CYS A 1 102 ? 21.078 -0.818 -7.102 1 98 102 CYS A O 1
ATOM 782 N N . ARG A 1 103 ? 20.266 -2.734 -6.355 1 96.94 103 ARG A N 1
ATOM 783 C CA . ARG A 1 103 ? 21.547 -3.43 -6.391 1 96.94 103 ARG A CA 1
ATOM 784 C C . ARG A 1 103 ? 21.781 -4.102 -7.742 1 96.94 103 ARG A C 1
ATOM 786 O O . ARG A 1 103 ? 21.172 -5.133 -8.039 1 96.94 103 ARG A O 1
ATOM 793 N N . LYS A 1 104 ? 22.672 -3.645 -8.398 1 97.06 104 LYS A N 1
ATOM 794 C CA . LYS A 1 104 ? 22.969 -4.172 -9.727 1 97.06 104 LYS A CA 1
ATOM 795 C C . LYS A 1 104 ? 23.484 -5.602 -9.648 1 97.06 104 LYS A C 1
ATOM 797 O O . LYS A 1 104 ? 23.203 -6.426 -10.516 1 97.06 104 LYS A O 1
ATOM 802 N N . GLU A 1 105 ? 24.25 -5.902 -8.617 1 97 105 GLU A N 1
ATOM 803 C CA . GLU A 1 105 ? 24.812 -7.227 -8.422 1 97 105 GLU A CA 1
ATOM 804 C C . GLU A 1 105 ? 23.734 -8.273 -8.203 1 97 105 GLU A C 1
ATOM 806 O O . GLU A 1 105 ? 23.984 -9.477 -8.344 1 97 105 GLU A O 1
ATOM 811 N N . MET A 1 106 ? 22.562 -7.77 -7.891 1 97.19 106 MET A N 1
ATOM 812 C CA . MET A 1 106 ? 21.422 -8.656 -7.707 1 97.19 106 MET A CA 1
ATOM 813 C C . MET A 1 106 ? 20.469 -8.57 -8.898 1 97.19 106 MET A C 1
ATOM 815 O O . MET A 1 106 ? 19.312 -8.992 -8.805 1 97.19 106 MET A O 1
ATOM 819 N N . TYR A 1 107 ? 20.891 -7.902 -9.914 1 98.06 107 TYR A N 1
ATOM 820 C CA . TYR A 1 107 ? 20.188 -7.75 -11.188 1 98.06 107 TYR A CA 1
ATOM 821 C C . TYR A 1 107 ? 18.906 -6.934 -11.008 1 98.06 107 TYR A C 1
ATOM 823 O O . TYR A 1 107 ? 17.938 -7.113 -11.75 1 98.06 107 TYR A O 1
ATOM 831 N N . GLN A 1 108 ? 18.938 -6.09 -10.023 1 98.12 108 GLN A N 1
ATOM 832 C CA . GLN A 1 108 ? 17.797 -5.203 -9.797 1 98.12 108 GLN A CA 1
ATOM 833 C C . GLN A 1 108 ? 17.844 -4 -10.727 1 98.12 108 GLN A C 1
ATOM 835 O O . GLN A 1 108 ? 18.922 -3.539 -11.109 1 98.12 108 GLN A O 1
ATOM 840 N N . VAL A 1 109 ? 16.641 -3.607 -11.047 1 98.12 109 VAL A N 1
ATOM 841 C CA . VAL A 1 109 ? 16.531 -2.379 -11.828 1 98.12 109 VAL A CA 1
ATOM 842 C C . VAL A 1 109 ? 15.547 -1.424 -11.148 1 98.12 109 VAL A C 1
ATOM 844 O O . VAL A 1 109 ? 14.688 -1.852 -10.375 1 98.12 109 VAL A O 1
ATOM 847 N N . GLU A 1 110 ? 15.719 -0.084 -11.445 1 97.94 110 GLU A N 1
ATOM 848 C CA . GLU A 1 110 ? 14.805 0.931 -10.93 1 97.94 110 GLU A CA 1
ATOM 849 C C . GLU A 1 110 ? 13.508 0.974 -11.742 1 97.94 110 GLU A C 1
ATOM 851 O O . GLU A 1 110 ? 13.539 1.25 -12.945 1 97.94 110 GLU A O 1
ATOM 856 N N . ILE A 1 111 ? 12.445 0.604 -11.07 1 97.56 111 ILE A N 1
ATOM 857 C CA . ILE A 1 111 ? 11.133 0.643 -11.711 1 97.56 111 ILE A CA 1
ATOM 858 C C . ILE A 1 111 ? 10.547 2.049 -11.594 1 97.56 111 ILE A C 1
ATOM 860 O O . ILE A 1 111 ? 9.914 2.539 -12.531 1 97.56 111 ILE A O 1
ATOM 864 N N . SER A 1 112 ? 10.711 2.711 -10.461 1 97.81 112 SER A N 1
ATOM 865 C CA . SER A 1 112 ? 10.297 4.086 -10.211 1 97.81 112 SER A CA 1
ATOM 866 C C . SER A 1 112 ? 11.367 4.852 -9.43 1 97.81 112 SER A C 1
ATOM 868 O O . SER A 1 112 ? 11.891 4.352 -8.43 1 97.81 112 SER A O 1
ATOM 870 N N . PRO A 1 113 ? 11.641 6.035 -9.828 1 98.25 113 PRO A N 1
ATOM 871 C CA . PRO A 1 113 ? 12.688 6.809 -9.156 1 98.25 113 PRO A CA 1
ATOM 872 C C . PRO A 1 113 ? 12.25 7.332 -7.793 1 98.25 113 PRO A C 1
ATOM 874 O O . PRO A 1 113 ? 11.047 7.391 -7.508 1 98.25 113 PRO A O 1
ATOM 877 N N . CYS A 1 114 ? 13.195 7.691 -7.016 1 98.19 114 CYS A N 1
ATOM 878 C CA . CYS A 1 114 ? 12.961 8.336 -5.73 1 98.19 114 CYS A CA 1
ATOM 879 C C . CYS A 1 114 ? 12.297 9.695 -5.918 1 98.19 114 CYS A C 1
ATOM 881 O O . CYS A 1 114 ? 12.664 10.453 -6.816 1 98.19 114 CYS A O 1
ATOM 883 N N . THR A 1 115 ? 11.328 10 -5.105 1 97.88 115 THR A N 1
ATOM 884 C CA . THR A 1 115 ? 10.734 11.32 -4.953 1 97.88 115 THR A CA 1
ATOM 885 C C . THR A 1 115 ? 10.727 11.75 -3.488 1 97.88 115 THR A C 1
ATOM 887 O O . THR A 1 115 ? 11.047 10.953 -2.604 1 97.88 115 THR A O 1
ATOM 890 N N . VAL A 1 116 ? 10.344 12.914 -3.254 1 98.06 116 VAL A N 1
ATOM 891 C CA . VAL A 1 116 ? 10.344 13.391 -1.872 1 98.06 116 VAL A CA 1
ATOM 892 C C . VAL A 1 116 ? 9.273 12.648 -1.073 1 98.06 116 VAL A C 1
ATOM 894 O O . VAL A 1 116 ? 9.328 12.594 0.157 1 98.06 116 VAL A O 1
ATOM 897 N N . TYR A 1 117 ? 8.25 12.055 -1.772 1 97.75 117 TYR A N 1
ATOM 898 C CA . TYR A 1 117 ? 7.148 11.438 -1.042 1 97.75 117 TYR A CA 1
ATOM 899 C C . TYR A 1 117 ? 7.16 9.922 -1.211 1 97.75 117 TYR A C 1
ATOM 901 O O . TYR A 1 117 ? 6.273 9.227 -0.712 1 97.75 117 TYR A O 1
ATOM 909 N N . ARG A 1 118 ? 8.133 9.328 -1.903 1 98 118 ARG A N 1
ATOM 910 C CA . ARG A 1 118 ? 8.203 7.891 -2.125 1 98 118 ARG A CA 1
ATOM 911 C C . ARG A 1 118 ? 9.648 7.438 -2.309 1 98 118 ARG A C 1
ATOM 913 O O . ARG A 1 118 ? 10.414 8.078 -3.027 1 98 118 ARG A O 1
ATOM 920 N N . ASP A 1 119 ? 9.961 6.301 -1.696 1 98.06 119 ASP A N 1
ATOM 921 C CA . ASP A 1 119 ? 11.273 5.688 -1.857 1 98.06 119 ASP A CA 1
ATOM 922 C C . ASP A 1 119 ? 11.461 5.152 -3.275 1 98.06 119 ASP A C 1
ATOM 924 O O . ASP A 1 119 ? 10.492 4.996 -4.02 1 98.06 119 ASP A O 1
ATOM 928 N N . THR A 1 120 ? 12.68 4.922 -3.594 1 98.38 120 THR A N 1
ATOM 929 C CA . THR A 1 120 ? 12.992 4.223 -4.836 1 98.38 120 THR A CA 1
ATOM 930 C C . THR A 1 120 ? 12.305 2.863 -4.875 1 98.38 120 THR A C 1
ATOM 932 O O . THR A 1 120 ? 12.281 2.141 -3.877 1 98.38 120 THR A O 1
ATOM 935 N N . VAL A 1 121 ? 11.742 2.506 -5.973 1 98 121 VAL A N 1
ATOM 936 C CA . VAL A 1 121 ? 11.164 1.174 -6.141 1 98 121 VAL A CA 1
ATOM 937 C C . VAL A 1 121 ? 12.07 0.333 -7.043 1 98 121 VAL A C 1
ATOM 939 O O . VAL A 1 121 ? 12.297 0.687 -8.203 1 98 121 VAL A O 1
ATOM 942 N N . CYS A 1 122 ? 12.5 -0.708 -6.484 1 97.88 122 CYS A N 1
ATOM 943 C CA . CYS A 1 122 ? 13.336 -1.639 -7.238 1 97.88 122 CYS A CA 1
ATOM 944 C C . CYS A 1 122 ? 12.523 -2.834 -7.715 1 97.88 122 CYS A C 1
ATOM 946 O O . CYS A 1 122 ? 11.562 -3.242 -7.059 1 97.88 122 CYS A O 1
ATOM 948 N N . GLY A 1 123 ? 12.891 -3.379 -8.859 1 98.06 123 GLY A N 1
ATOM 949 C CA . GLY A 1 123 ? 12.242 -4.539 -9.445 1 98.06 123 GLY A CA 1
ATOM 950 C C . GLY A 1 123 ? 13.117 -5.27 -10.445 1 98.06 123 GLY A C 1
ATOM 951 O O . GLY A 1 123 ? 14.344 -5.188 -10.383 1 98.06 123 GLY A O 1
ATOM 952 N N . CYS A 1 124 ? 12.398 -6.086 -11.273 1 98.38 124 CYS A N 1
ATOM 953 C CA . CYS A 1 124 ? 13.133 -6.949 -12.195 1 98.38 124 CYS A CA 1
ATOM 954 C C . CYS A 1 124 ? 12.797 -6.605 -13.641 1 98.38 124 CYS A C 1
ATOM 956 O O . CYS A 1 124 ? 11.781 -5.969 -13.914 1 98.38 124 CYS A O 1
ATOM 958 N N . ARG A 1 125 ? 13.719 -7.008 -14.523 1 97.31 125 ARG A N 1
ATOM 959 C CA . ARG A 1 125 ? 13.477 -6.852 -15.953 1 97.31 125 ARG A CA 1
ATOM 960 C C . ARG A 1 125 ? 12.414 -7.832 -16.438 1 97.31 125 ARG A C 1
ATOM 962 O O . ARG A 1 125 ? 12.039 -8.758 -15.719 1 97.31 125 ARG A O 1
ATOM 969 N N . LYS A 1 126 ? 12.016 -7.57 -17.688 1 96.19 126 LYS A N 1
ATOM 970 C CA . LYS A 1 126 ? 11.078 -8.492 -18.312 1 96.19 126 LYS A CA 1
ATOM 971 C C . LYS A 1 126 ? 11.617 -9.922 -18.297 1 96.19 126 LYS A C 1
ATOM 973 O O . LYS A 1 126 ? 12.812 -10.141 -18.5 1 96.19 126 LYS A O 1
ATOM 978 N N . ASN A 1 127 ? 10.742 -10.906 -18.062 1 96.12 127 ASN A N 1
ATOM 979 C CA . ASN A 1 127 ? 11.023 -12.344 -18.047 1 96.12 127 ASN A CA 1
ATOM 980 C C . ASN A 1 127 ? 11.859 -12.742 -16.828 1 96.12 127 ASN A C 1
ATOM 982 O O . ASN A 1 127 ? 12.586 -13.734 -16.875 1 96.12 127 ASN A O 1
ATOM 986 N N . GLN A 1 128 ? 11.875 -11.875 -15.906 1 97.81 128 GLN A N 1
ATOM 987 C CA . GLN A 1 128 ? 12.492 -12.195 -14.617 1 97.81 128 GLN A CA 1
ATOM 988 C C . GLN A 1 128 ? 11.484 -12.078 -13.484 1 97.81 128 GLN A C 1
ATOM 990 O O . GLN A 1 128 ? 10.422 -11.469 -13.641 1 97.81 128 GLN A O 1
ATOM 995 N N . TYR A 1 129 ? 11.773 -12.727 -12.414 1 97.12 129 TYR A N 1
ATOM 996 C CA . TYR A 1 129 ? 10.953 -12.648 -11.211 1 97.12 129 TYR A CA 1
ATOM 997 C C . TYR A 1 129 ? 11.805 -12.391 -9.977 1 97.12 129 TYR A C 1
ATOM 999 O O . TYR A 1 129 ? 13.016 -12.641 -9.984 1 97.12 129 TYR A O 1
ATOM 1007 N N . ARG A 1 130 ? 11.18 -11.844 -8.875 1 97.62 130 ARG A N 1
ATOM 1008 C CA . ARG A 1 130 ? 11.875 -11.57 -7.621 1 97.62 130 ARG A CA 1
ATOM 1009 C C . ARG A 1 130 ? 12.078 -12.844 -6.812 1 97.62 130 ARG A C 1
ATOM 1011 O O . ARG A 1 130 ? 11.109 -13.531 -6.473 1 97.62 130 ARG A O 1
ATOM 1018 N N . TYR A 1 131 ? 13.266 -13.258 -6.559 1 96.38 131 TYR A N 1
ATOM 1019 C CA . TYR A 1 131 ? 13.609 -14.328 -5.637 1 96.38 131 TYR A CA 1
ATOM 1020 C C . TYR A 1 131 ? 14.055 -13.773 -4.293 1 96.38 131 TYR A C 1
ATOM 1022 O O . TYR A 1 131 ? 15.133 -13.18 -4.188 1 96.38 131 TYR A O 1
ATOM 1030 N N . TYR A 1 132 ? 13.172 -13.984 -3.252 1 95.38 132 TYR A N 1
ATOM 1031 C CA . TYR A 1 132 ? 13.461 -13.406 -1.944 1 95.38 132 TYR A CA 1
ATOM 1032 C C . TYR A 1 132 ? 14.297 -14.359 -1.097 1 95.38 132 TYR A C 1
ATOM 1034 O O . TYR A 1 132 ? 13.922 -15.516 -0.897 1 95.38 132 TYR A O 1
ATOM 1042 N N . TRP A 1 133 ? 15.406 -13.898 -0.657 1 91.75 133 TRP A N 1
ATOM 1043 C CA . TRP A 1 133 ? 16.188 -14.695 0.278 1 91.75 133 TRP A CA 1
ATOM 1044 C C . TRP A 1 133 ? 15.984 -14.211 1.71 1 91.75 133 TRP A C 1
ATOM 1046 O O . TRP A 1 133 ? 16.484 -14.828 2.656 1 91.75 133 TRP A O 1
ATOM 1056 N N . SER A 1 134 ? 15.344 -13.055 1.885 1 91.06 134 SER A N 1
ATOM 1057 C CA . SER A 1 134 ? 14.836 -12.508 3.139 1 91.06 134 SER A CA 1
ATOM 1058 C C . SER A 1 134 ? 13.578 -11.68 2.914 1 91.06 134 SER A C 1
ATOM 1060 O O . SER A 1 134 ? 13.078 -11.586 1.788 1 91.06 134 SER A O 1
ATOM 1062 N N . GLU A 1 135 ? 13.07 -11.156 3.918 1 88.94 135 GLU A N 1
ATOM 1063 C CA . GLU A 1 135 ? 11.836 -10.383 3.82 1 88.94 135 GLU A CA 1
ATOM 1064 C C . GLU A 1 135 ? 12.031 -9.141 2.957 1 88.94 135 GLU A C 1
ATOM 1066 O O . GLU A 1 135 ? 11.086 -8.672 2.307 1 88.94 135 GLU A O 1
ATOM 1071 N N . THR A 1 136 ? 13.258 -8.633 2.916 1 87.75 136 THR A N 1
ATOM 1072 C CA . THR A 1 136 ? 13.445 -7.34 2.268 1 87.75 136 THR A CA 1
ATOM 1073 C C . THR A 1 136 ? 14.453 -7.449 1.128 1 87.75 136 THR A C 1
ATOM 1075 O O . THR A 1 136 ? 14.539 -6.555 0.284 1 87.75 136 THR A O 1
ATOM 1078 N N . HIS A 1 137 ? 15.133 -8.602 1.072 1 92.38 137 HIS A N 1
ATOM 1079 C CA . HIS A 1 137 ? 16.188 -8.734 0.071 1 92.38 137 HIS A CA 1
ATOM 1080 C C . HIS A 1 137 ? 15.797 -9.75 -1.004 1 92.38 137 HIS A C 1
ATOM 1082 O O . HIS A 1 137 ? 15.367 -10.859 -0.689 1 92.38 137 HIS A O 1
ATOM 1088 N N . PHE A 1 138 ? 15.969 -9.211 -2.234 1 97.5 138 PHE A N 1
ATOM 1089 C CA . PHE A 1 138 ? 15.609 -10.109 -3.328 1 97.5 138 PHE A CA 1
ATOM 1090 C C . PHE A 1 138 ? 16.609 -9.992 -4.473 1 97.5 138 PHE A C 1
ATOM 1092 O O . PHE A 1 138 ? 17.328 -8.992 -4.57 1 97.5 138 PHE A O 1
ATOM 1099 N N . GLN A 1 139 ? 16.672 -11.047 -5.27 1 97.88 139 GLN A N 1
ATOM 1100 C CA . GLN A 1 139 ? 17.406 -11.094 -6.527 1 97.88 139 GLN A CA 1
ATOM 1101 C C . GLN A 1 139 ? 16.484 -11.375 -7.703 1 97.88 139 GLN A C 1
ATOM 1103 O O . GLN A 1 139 ? 15.438 -12.008 -7.535 1 97.88 139 GLN A O 1
ATOM 1108 N N . CYS A 1 140 ? 16.875 -10.805 -8.812 1 98.44 140 CYS A N 1
ATOM 1109 C CA . CYS A 1 140 ? 16.078 -11.078 -10.008 1 98.44 140 CYS A CA 1
ATOM 1110 C C . CYS A 1 140 ? 16.609 -12.305 -10.75 1 98.44 140 CYS A C 1
ATOM 1112 O O . CYS A 1 140 ? 17.797 -12.359 -11.102 1 98.44 140 CYS A O 1
ATOM 1114 N N . LEU A 1 141 ? 15.742 -13.297 -10.961 1 97.5 141 LEU A N 1
ATOM 1115 C CA . LEU A 1 141 ? 16.094 -14.516 -11.672 1 97.5 141 LEU A CA 1
ATOM 1116 C C . LEU A 1 141 ? 15.258 -14.672 -12.938 1 97.5 141 LEU A C 1
ATOM 1118 O O . LEU A 1 141 ? 14.109 -14.211 -12.992 1 97.5 141 LEU A O 1
ATOM 1122 N N . ASN A 1 142 ? 15.852 -15.352 -13.875 1 97 142 ASN A N 1
ATOM 1123 C CA . ASN A 1 142 ? 15.117 -15.617 -15.109 1 97 142 ASN A CA 1
ATOM 1124 C C . ASN A 1 142 ? 13.984 -16.609 -14.883 1 97 142 ASN A C 1
ATOM 1126 O O . ASN A 1 142 ? 14.156 -17.594 -14.148 1 97 142 ASN A O 1
ATOM 1130 N N . CYS A 1 143 ? 12.867 -16.375 -15.539 1 96.81 143 CYS A N 1
ATOM 1131 C CA . CYS A 1 143 ? 11.734 -17.281 -15.469 1 96.81 143 CYS A CA 1
ATOM 1132 C C . CYS A 1 143 ? 12.039 -18.578 -16.219 1 96.81 143 CYS A C 1
ATOM 1134 O O . CYS A 1 143 ? 12.781 -18.578 -17.188 1 96.81 143 CYS A O 1
ATOM 1136 N N . SER A 1 144 ? 11.406 -19.656 -15.672 1 95.25 144 SER A N 1
ATOM 1137 C CA . SER A 1 144 ? 11.539 -20.953 -16.344 1 95.25 144 SER A CA 1
ATOM 1138 C C . SER A 1 144 ? 10.875 -20.906 -17.719 1 95.25 144 SER A C 1
ATOM 1140 O O . SER A 1 144 ? 9.789 -20.344 -17.891 1 95.25 144 SER A O 1
ATOM 1142 N N . LEU A 1 145 ? 11.539 -21.562 -18.719 1 94.88 145 LEU A N 1
ATOM 1143 C CA . LEU A 1 145 ? 10.977 -21.641 -20.062 1 94.88 145 LEU A CA 1
ATOM 1144 C C . LEU A 1 145 ? 10.148 -22.922 -20.234 1 94.88 145 LEU A C 1
ATOM 1146 O O . LEU A 1 145 ? 9.5 -23.109 -21.266 1 94.88 145 LEU A O 1
ATOM 1150 N N . CYS A 1 146 ? 10.148 -23.672 -19.234 1 94.69 146 CYS A N 1
ATOM 1151 C CA . CYS A 1 146 ? 9.406 -24.922 -19.219 1 94.69 146 CYS A CA 1
ATOM 1152 C C . CYS A 1 146 ? 9.766 -25.797 -20.406 1 94.69 146 CYS A C 1
ATOM 1154 O O . CYS A 1 146 ? 8.883 -26.281 -21.125 1 94.69 146 CYS A O 1
ATOM 1156 N N . LEU A 1 147 ? 11.133 -25.969 -20.609 1 94.44 147 LEU A N 1
ATOM 1157 C CA . LEU A 1 147 ? 11.57 -26.875 -21.656 1 94.44 147 LEU A CA 1
ATOM 1158 C C . LEU A 1 147 ? 11.094 -28.297 -21.375 1 94.44 147 LEU A C 1
ATOM 1160 O O . LEU A 1 147 ? 11.195 -28.781 -20.25 1 94.44 147 LEU A O 1
ATOM 1164 N N . ASN A 1 148 ? 10.516 -29.047 -22.391 1 91.75 148 ASN A N 1
ATOM 1165 C CA . ASN A 1 148 ? 9.984 -30.406 -22.266 1 91.75 148 ASN A CA 1
ATOM 1166 C C . ASN A 1 148 ? 8.664 -30.422 -21.484 1 91.75 148 ASN A C 1
ATOM 1168 O O . ASN A 1 148 ? 8.305 -31.438 -20.891 1 91.75 148 ASN A O 1
ATOM 1172 N N . GLY A 1 149 ? 8.047 -29.219 -21.469 1 90.56 149 GLY A N 1
ATOM 1173 C CA . GLY A 1 149 ? 6.75 -29.062 -20.828 1 90.56 149 GLY A CA 1
ATOM 1174 C C . GLY A 1 149 ? 5.938 -27.922 -21.391 1 90.56 149 GLY A C 1
ATOM 1175 O O . GLY A 1 149 ? 6.195 -27.453 -22.5 1 90.56 149 GLY A O 1
ATOM 1176 N N . THR A 1 150 ? 4.879 -27.594 -20.688 1 89.44 150 THR A N 1
ATOM 1177 C CA . THR A 1 150 ? 4.027 -26.469 -21.031 1 89.44 150 THR A CA 1
ATOM 1178 C C . THR A 1 150 ? 3.887 -25.5 -19.859 1 89.44 150 THR A C 1
ATOM 1180 O O . THR A 1 150 ? 3.986 -25.906 -18.703 1 89.44 150 THR A O 1
ATOM 1183 N N . VAL A 1 151 ? 3.688 -24.172 -20.281 1 91.88 151 VAL A N 1
ATOM 1184 C CA . VAL A 1 151 ? 3.479 -23.156 -19.266 1 91.88 151 VAL A CA 1
ATOM 1185 C C . VAL A 1 151 ? 2.068 -23.266 -18.703 1 91.88 151 VAL A C 1
ATOM 1187 O O . VAL A 1 151 ? 1.083 -23.125 -19.422 1 91.88 151 VAL A O 1
ATOM 1190 N N . GLN A 1 152 ? 2.051 -23.609 -17.453 1 89.06 152 GLN A N 1
ATOM 1191 C CA . GLN A 1 152 ? 0.755 -23.656 -16.781 1 89.06 152 GLN A CA 1
ATOM 1192 C C . GLN A 1 152 ? 0.346 -22.266 -16.297 1 89.06 152 GLN A C 1
ATOM 1194 O O . GLN A 1 152 ? -0.793 -21.844 -16.5 1 89.06 152 GLN A O 1
ATOM 1199 N N . ILE A 1 153 ? 1.259 -21.625 -15.539 1 90.19 153 ILE A N 1
ATOM 1200 C CA . ILE A 1 153 ? 1.09 -20.234 -15.117 1 90.19 153 ILE A CA 1
ATOM 1201 C C . ILE A 1 153 ? 2.275 -19.391 -15.594 1 90.19 153 ILE A C 1
ATOM 1203 O O . ILE A 1 153 ? 3.43 -19.734 -15.336 1 90.19 153 ILE A O 1
ATOM 1207 N N . SER A 1 154 ? 1.923 -18.344 -16.266 1 93.81 154 SER A N 1
ATOM 1208 C CA . SER A 1 154 ? 2.971 -17.484 -16.797 1 93.81 154 SER A CA 1
ATOM 1209 C C . SER A 1 154 ? 3.758 -16.812 -15.688 1 93.81 154 SER A C 1
ATOM 1211 O O . SER A 1 154 ? 3.25 -16.641 -14.57 1 93.81 154 SER A O 1
ATOM 1213 N N . CYS A 1 155 ? 4.926 -16.406 -16.062 1 95.56 155 CYS A N 1
ATOM 1214 C CA . CYS A 1 155 ? 5.828 -15.711 -15.148 1 95.56 155 CYS A CA 1
ATOM 1215 C C . CYS A 1 155 ? 5.227 -14.391 -14.68 1 95.56 155 CYS A C 1
ATOM 1217 O O . CYS A 1 155 ? 4.637 -13.656 -15.477 1 95.56 155 CYS A O 1
ATOM 1219 N N . LYS A 1 156 ? 5.281 -14.141 -13.375 1 92.88 156 LYS A N 1
ATOM 1220 C CA . LYS A 1 156 ? 4.902 -12.859 -12.789 1 92.88 156 LYS A CA 1
ATOM 1221 C C . LYS A 1 156 ? 6.086 -12.211 -12.07 1 92.88 156 LYS A C 1
ATOM 1223 O O . LYS A 1 156 ? 7.152 -12.812 -11.961 1 92.88 156 LYS A O 1
ATOM 1228 N N . GLU A 1 157 ? 5.91 -11.031 -11.547 1 93.69 157 GLU A N 1
ATOM 1229 C CA . GLU A 1 157 ? 6.977 -10.32 -10.844 1 93.69 157 GLU A CA 1
ATOM 1230 C C . GLU A 1 157 ? 7.414 -11.078 -9.594 1 93.69 157 GLU A C 1
ATOM 1232 O O . GLU A 1 157 ? 8.594 -11.07 -9.234 1 93.69 157 GLU A O 1
ATOM 1237 N N . THR A 1 158 ? 6.359 -11.703 -9.008 1 92.12 158 THR A N 1
ATOM 1238 C CA . THR A 1 158 ? 6.676 -12.281 -7.707 1 92.12 158 THR A CA 1
ATOM 1239 C C . THR A 1 158 ? 6.641 -13.805 -7.77 1 92.12 158 THR A C 1
ATOM 1241 O O . THR A 1 158 ? 6.629 -14.477 -6.738 1 92.12 158 THR A O 1
ATOM 1244 N N . GLN A 1 159 ? 6.539 -14.359 -8.984 1 91.94 159 GLN A N 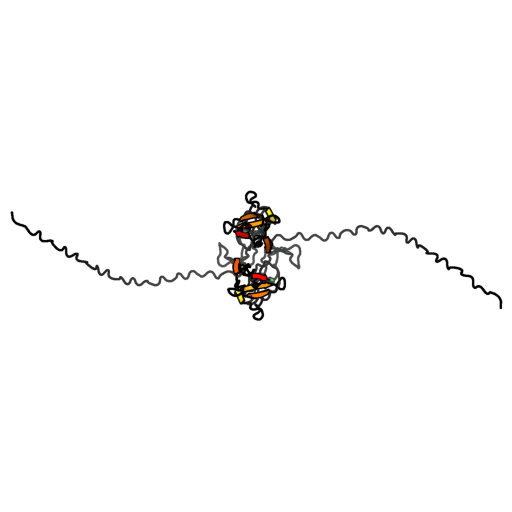1
ATOM 1245 C CA . GLN A 1 159 ? 6.426 -15.812 -9.086 1 91.94 159 GLN A CA 1
ATOM 1246 C C . GLN A 1 159 ? 7.008 -16.312 -10.406 1 91.94 159 GLN A C 1
ATOM 1248 O O . GLN A 1 159 ? 6.734 -15.75 -11.469 1 91.94 159 GLN A O 1
ATOM 1253 N N . ASN A 1 160 ? 7.801 -17.391 -10.289 1 94.62 160 ASN A N 1
ATOM 1254 C CA . ASN A 1 160 ? 8.344 -18.062 -11.477 1 94.62 160 ASN A CA 1
ATOM 1255 C C . ASN A 1 160 ? 7.246 -18.719 -12.297 1 94.62 160 ASN A C 1
ATOM 1257 O O . ASN A 1 160 ? 6.121 -18.891 -11.82 1 94.62 160 ASN A O 1
ATOM 1261 N N . THR A 1 161 ? 7.633 -19.047 -13.484 1 94.88 161 THR A N 1
ATOM 1262 C CA . THR A 1 161 ? 6.742 -19.812 -14.352 1 94.88 161 THR A CA 1
ATOM 1263 C C . THR A 1 161 ? 6.414 -21.156 -13.727 1 94.88 161 THR A C 1
ATOM 1265 O O . THR A 1 161 ? 7.293 -21.812 -13.164 1 94.88 161 THR A O 1
ATOM 1268 N N . VAL A 1 162 ? 5.176 -21.531 -13.812 1 91.75 162 VAL A N 1
ATOM 1269 C CA . VAL A 1 162 ? 4.785 -22.875 -13.375 1 91.75 162 VAL A CA 1
ATOM 1270 C C . VAL A 1 162 ? 4.629 -23.781 -14.594 1 91.75 162 VAL A C 1
ATOM 1272 O O . VAL A 1 162 ? 3.902 -23.453 -15.531 1 91.75 162 VAL A O 1
ATOM 1275 N N . CYS A 1 163 ? 5.289 -24.906 -14.484 1 91.44 163 CYS A N 1
ATOM 1276 C CA . CYS A 1 163 ? 5.359 -25.797 -15.648 1 91.44 163 CYS A CA 1
ATOM 1277 C C . CYS A 1 163 ? 4.578 -27.078 -15.406 1 91.44 163 CYS A C 1
ATOM 1279 O O . CYS A 1 163 ? 4.457 -27.531 -14.273 1 91.44 163 CYS A O 1
ATOM 1281 N N . THR A 1 164 ? 3.949 -27.594 -16.406 1 85.94 164 THR A N 1
ATOM 1282 C CA . THR A 1 164 ? 3.479 -28.969 -16.516 1 85.94 164 THR A CA 1
ATOM 1283 C C . THR A 1 164 ? 4.332 -29.766 -17.5 1 85.94 164 THR A C 1
ATOM 1285 O O . THR A 1 164 ? 4.438 -29.406 -18.672 1 85.94 164 THR A O 1
ATOM 1288 N N . CYS A 1 165 ? 4.883 -30.844 -16.984 1 86.81 165 CYS A N 1
ATOM 1289 C CA . CYS A 1 165 ? 5.875 -31.547 -17.781 1 86.81 165 CYS A CA 1
ATOM 1290 C C . CYS A 1 165 ? 5.207 -32.531 -18.75 1 86.81 165 CYS A C 1
ATOM 1292 O O . CYS A 1 165 ? 4.16 -33.094 -18.422 1 86.81 165 CYS A O 1
ATOM 1294 N N . HIS A 1 166 ? 5.809 -32.625 -19.984 1 85.56 166 HIS A N 1
ATOM 1295 C CA . HIS A 1 166 ? 5.367 -33.656 -20.938 1 85.56 166 HIS A CA 1
ATOM 1296 C C . HIS A 1 166 ? 5.598 -35.062 -20.391 1 85.56 166 HIS A C 1
ATOM 1298 O O . HIS A 1 166 ? 6.359 -35.219 -19.438 1 85.56 166 HIS A O 1
ATOM 1304 N N . ALA A 1 167 ? 4.828 -35.906 -21 1 80.69 167 ALA A N 1
ATOM 1305 C CA . ALA A 1 167 ? 5.039 -37.312 -20.641 1 80.69 167 ALA A CA 1
ATOM 1306 C C . ALA A 1 167 ? 6.516 -37.688 -20.719 1 80.69 167 ALA A C 1
ATOM 1308 O O . ALA A 1 167 ? 7.199 -37.312 -21.688 1 80.69 167 ALA A O 1
ATOM 1309 N N . GLY A 1 168 ? 7.023 -38.438 -19.766 1 84.44 168 GLY A N 1
ATOM 1310 C CA . GLY A 1 168 ? 8.414 -38.844 -19.75 1 84.44 168 GLY A CA 1
ATOM 1311 C C . GLY A 1 168 ? 9.32 -37.906 -19 1 84.44 168 GLY A C 1
ATOM 1312 O O . GLY A 1 168 ? 10.516 -38.156 -18.828 1 84.44 168 GLY A O 1
ATOM 1313 N N . PHE A 1 169 ? 8.727 -36.844 -18.656 1 86.62 169 PHE A N 1
ATOM 1314 C CA . PHE A 1 169 ? 9.469 -35.844 -17.891 1 86.62 169 PHE A CA 1
ATOM 1315 C C . PHE A 1 169 ? 8.766 -35.562 -16.562 1 86.62 169 PHE A C 1
ATOM 1317 O O . PHE A 1 169 ? 7.551 -35.75 -16.438 1 86.62 169 PHE A O 1
ATOM 1324 N N . PHE A 1 170 ? 9.594 -35.188 -15.5 1 83.56 170 PHE A N 1
ATOM 1325 C CA . PHE A 1 170 ? 8.977 -34.875 -14.211 1 83.56 170 PHE A CA 1
ATOM 1326 C C . PHE A 1 170 ? 9.5 -33.562 -13.688 1 83.56 170 PHE A C 1
ATOM 1328 O O . PHE A 1 170 ? 10.578 -33.094 -14.078 1 83.56 170 PHE A O 1
ATOM 1335 N N . LEU A 1 171 ? 8.695 -32.938 -12.781 1 84.12 171 LEU A N 1
ATOM 1336 C CA . LEU A 1 171 ? 8.984 -31.609 -12.281 1 84.12 171 LEU A CA 1
ATOM 1337 C C . LEU A 1 171 ? 10.055 -31.656 -11.195 1 84.12 171 LEU A C 1
ATOM 1339 O O . LEU A 1 171 ? 9.922 -32.375 -10.211 1 84.12 171 LEU A O 1
ATOM 1343 N N . ARG A 1 172 ? 11.078 -31.016 -11.383 1 82.62 172 ARG A N 1
ATOM 1344 C CA . ARG A 1 172 ? 12.102 -30.719 -10.383 1 82.62 172 ARG A CA 1
ATOM 1345 C C . ARG A 1 172 ? 12.312 -29.203 -10.234 1 82.62 172 ARG A C 1
ATOM 1347 O O . ARG A 1 172 ? 12.898 -28.578 -11.109 1 82.62 172 ARG A O 1
ATOM 1354 N N . GLY A 1 173 ? 11.758 -28.656 -9.086 1 79.69 173 GLY A N 1
ATOM 1355 C CA . GLY A 1 173 ? 11.703 -27.203 -9.023 1 79.69 173 GLY A CA 1
ATOM 1356 C C . GLY A 1 173 ? 10.758 -26.609 -10.047 1 79.69 173 GLY A C 1
ATOM 1357 O O . GLY A 1 173 ? 9.539 -26.797 -9.969 1 79.69 173 GLY A O 1
ATOM 1358 N N . ASN A 1 174 ? 11.242 -25.844 -10.984 1 84.44 174 ASN A N 1
ATOM 1359 C CA . ASN A 1 174 ? 10.422 -25.281 -12.055 1 84.44 174 ASN A CA 1
ATOM 1360 C C . ASN A 1 174 ? 10.93 -25.703 -13.43 1 84.44 174 ASN A C 1
ATOM 1362 O O . ASN A 1 174 ? 10.781 -24.953 -14.398 1 84.44 174 ASN A O 1
ATOM 1366 N N . GLU A 1 175 ? 11.547 -26.984 -13.414 1 87.56 175 GLU A N 1
ATOM 1367 C CA . GLU A 1 175 ? 12.086 -27.531 -14.664 1 87.56 175 GLU A CA 1
ATOM 1368 C C . GLU A 1 175 ? 11.586 -28.953 -14.898 1 87.56 175 GLU A C 1
ATOM 1370 O O . GLU A 1 175 ? 11.367 -29.703 -13.945 1 87.56 175 GLU A O 1
ATOM 1375 N N . CYS A 1 176 ? 11.391 -29.203 -16.109 1 91.12 176 CYS A N 1
ATOM 1376 C CA . CYS A 1 176 ? 10.984 -30.562 -16.484 1 91.12 176 CYS A CA 1
ATOM 1377 C C . CYS A 1 176 ? 12.195 -31.391 -16.891 1 91.12 176 CYS A C 1
ATOM 1379 O O . CYS A 1 176 ? 12.773 -31.188 -17.953 1 91.12 176 CYS A O 1
ATOM 1381 N N . VAL A 1 177 ? 12.5 -32.344 -15.984 1 89.56 177 VAL A N 1
ATOM 1382 C CA . VAL A 1 177 ? 13.68 -33.156 -16.203 1 89.56 177 VAL A CA 1
ATOM 1383 C C . VAL A 1 177 ? 13.266 -34.562 -16.594 1 89.56 177 VAL A C 1
ATOM 1385 O O . VAL A 1 177 ? 12.211 -35.062 -16.172 1 89.56 177 VAL A O 1
ATOM 1388 N N . SER A 1 178 ? 14.109 -35.156 -17.5 1 88 178 SER A N 1
ATOM 1389 C CA . SER A 1 178 ? 13.789 -36.5 -17.984 1 88 178 SER A CA 1
ATOM 1390 C C . SER A 1 178 ? 13.789 -37.531 -16.844 1 88 178 SER A C 1
ATOM 1392 O O . SER A 1 178 ? 14.508 -37.344 -15.859 1 88 178 SER A O 1
ATOM 1394 N N . CYS A 1 179 ? 12.898 -38.562 -16.984 1 79.94 179 CYS A N 1
ATOM 1395 C CA . CYS A 1 179 ? 12.82 -39.656 -16.047 1 79.94 179 CYS A CA 1
ATOM 1396 C C . CYS A 1 179 ? 14.078 -40.531 -16.109 1 79.94 179 CYS A C 1
ATOM 1398 O O . CYS A 1 179 ? 14.68 -40.656 -17.188 1 79.94 179 CYS A O 1
ATOM 1400 N N . SER B 1 1 ? -39.344 4.434 -89.875 1 32.75 1 SER B N 1
ATOM 1401 C CA . SER B 1 1 ? -39.406 4.504 -88.438 1 32.75 1 SER B CA 1
ATOM 1402 C C . SER B 1 1 ? -38 4.707 -87.812 1 32.75 1 SER B C 1
ATOM 1404 O O . SER B 1 1 ? -37.188 3.783 -87.812 1 32.75 1 SER B O 1
ATOM 1406 N N . GLY B 1 2 ? -37.438 5.961 -88 1 32.44 2 GLY B N 1
ATOM 1407 C CA . GLY B 1 2 ? -36.062 6.453 -88.062 1 32.44 2 GLY B CA 1
ATOM 1408 C C . GLY B 1 2 ? -35.438 6.488 -86.688 1 32.44 2 GLY B C 1
ATOM 1409 O O . GLY B 1 2 ? -36.125 6.578 -85.688 1 32.44 2 GLY B O 1
ATOM 1410 N N . PRO B 1 3 ? -34.25 5.812 -86.438 1 42.59 3 PRO B N 1
ATOM 1411 C CA . PRO B 1 3 ? -33.438 5.547 -85.25 1 42.59 3 PRO B CA 1
ATOM 1412 C C . PRO B 1 3 ? -32.938 6.824 -84.562 1 42.59 3 PRO B C 1
ATOM 1414 O O . PRO B 1 3 ? -32.125 7.547 -85.125 1 42.59 3 PRO B O 1
ATOM 1417 N N . SER B 1 4 ? -33.812 7.848 -84.188 1 36.38 4 SER B N 1
ATOM 1418 C CA . SER B 1 4 ? -33.344 9.156 -83.75 1 36.38 4 SER B CA 1
ATOM 1419 C C . SER B 1 4 ? -32.375 9.039 -82.562 1 36.38 4 SER B C 1
ATOM 1421 O O . SER B 1 4 ? -32.719 8.391 -81.562 1 36.38 4 SER B O 1
ATOM 1423 N N . SER B 1 5 ? -31.062 9.125 -82.812 1 35.25 5 SER B N 1
ATOM 1424 C CA . SER B 1 5 ? -29.844 9.07 -82 1 35.25 5 SER B CA 1
ATOM 1425 C C . SER B 1 5 ? -29.812 10.172 -80.938 1 35.25 5 SER B C 1
ATOM 1427 O O . SER B 1 5 ? -29.906 11.352 -81.25 1 35.25 5 SER B O 1
ATOM 1429 N N . ALA B 1 6 ? -30.484 9.953 -79.75 1 42.38 6 ALA B N 1
ATOM 1430 C CA . ALA B 1 6 ? -30.641 10.914 -78.625 1 42.38 6 ALA B CA 1
ATOM 1431 C C . ALA B 1 6 ? -29.297 11.445 -78.188 1 42.38 6 ALA B C 1
ATOM 1433 O O . ALA B 1 6 ? -28.375 10.664 -77.938 1 42.38 6 ALA B O 1
ATOM 1434 N N . PRO B 1 7 ? -28.844 12.672 -78.688 1 38.69 7 PRO B N 1
ATOM 1435 C CA . PRO B 1 7 ? -27.516 13.234 -78.375 1 38.69 7 PRO B CA 1
ATOM 1436 C C . PRO B 1 7 ? -27.266 13.32 -76.875 1 38.69 7 PRO B C 1
ATOM 1438 O O . PRO B 1 7 ? -28.188 13.641 -76.125 1 38.69 7 PRO B O 1
ATOM 1441 N N . ASP B 1 8 ? -26.594 12.344 -76.188 1 37.44 8 ASP B N 1
ATOM 1442 C CA . ASP B 1 8 ? -26.234 12.273 -74.812 1 37.44 8 ASP B CA 1
ATOM 1443 C C . ASP B 1 8 ? -25.453 13.516 -74.375 1 37.44 8 ASP B C 1
ATOM 1445 O O . ASP B 1 8 ? -24.375 13.781 -74.875 1 37.44 8 ASP B O 1
ATOM 1449 N N . LEU B 1 9 ? -26.156 14.719 -74.25 1 34.72 9 LEU B N 1
ATOM 1450 C CA . LEU B 1 9 ? -25.562 15.977 -73.812 1 34.72 9 LEU B CA 1
ATOM 1451 C C . LEU B 1 9 ? -24.688 15.758 -72.562 1 34.72 9 LEU B C 1
ATOM 1453 O O . LEU B 1 9 ? -25.188 15.281 -71.562 1 34.72 9 LEU B O 1
ATOM 1457 N N . MET B 1 10 ? -23.344 15.547 -72.688 1 33.69 10 MET B N 1
ATOM 1458 C CA . MET B 1 10 ? -22.234 15.461 -71.75 1 33.69 10 MET B CA 1
ATOM 1459 C C . MET B 1 10 ? -22.203 16.703 -70.812 1 33.69 10 MET B C 1
ATOM 1461 O O . MET B 1 10 ? -22.062 17.828 -71.312 1 33.69 10 MET B O 1
ATOM 1465 N N . VAL B 1 11 ? -23.078 16.797 -69.812 1 34.81 11 VAL B N 1
ATOM 1466 C CA . VAL B 1 11 ? -23.141 17.859 -68.812 1 34.81 11 VAL B CA 1
ATOM 1467 C C . VAL B 1 11 ? -21.75 18.141 -68.25 1 34.81 11 VAL B C 1
ATOM 1469 O O . VAL B 1 11 ? -21.078 17.25 -67.75 1 34.81 11 VAL B O 1
ATOM 1472 N N . LEU B 1 12 ? -20.938 18.969 -68.875 1 32.41 12 LEU B N 1
ATOM 1473 C CA . LEU B 1 12 ? -19.641 19.469 -68.438 1 32.41 12 LEU B CA 1
ATOM 1474 C C . LEU B 1 12 ? -19.766 20.078 -67.062 1 32.41 12 LEU B C 1
ATOM 1476 O O . LEU B 1 12 ? -20.484 21.047 -66.875 1 32.41 12 LEU B O 1
ATOM 1480 N N . LEU B 1 13 ? -19.781 19.266 -66 1 31.89 13 LEU B N 1
ATOM 1481 C CA . LEU B 1 13 ? -19.797 19.672 -64.562 1 31.89 13 LEU B CA 1
ATOM 1482 C C . LEU B 1 13 ? -18.641 20.641 -64.312 1 31.89 13 LEU B C 1
ATOM 1484 O O . LEU B 1 13 ? -17.469 20.281 -64.438 1 31.89 13 LEU B O 1
ATOM 1488 N N . ALA B 1 14 ? -18.781 21.953 -64.625 1 34.81 14 ALA B N 1
ATOM 1489 C CA . ALA B 1 14 ? -17.875 23.047 -64.312 1 34.81 14 ALA B CA 1
ATOM 1490 C C . ALA B 1 14 ? -17.5 23.031 -62.812 1 34.81 14 ALA B C 1
ATOM 1492 O O . ALA B 1 14 ? -18.359 23.172 -61.938 1 34.81 14 ALA B O 1
ATOM 1493 N N . LEU B 1 15 ? -16.516 22.219 -62.438 1 31.27 15 LEU B N 1
ATOM 1494 C CA . LEU B 1 15 ? -15.883 22.172 -61.125 1 31.27 15 LEU B CA 1
ATOM 1495 C C . LEU B 1 15 ? -15.391 23.562 -60.719 1 31.27 15 LEU B C 1
ATOM 1497 O O . LEU B 1 15 ? -14.398 24.062 -61.25 1 31.27 15 LEU B O 1
ATOM 1501 N N . LEU B 1 16 ? -16.266 24.578 -60.719 1 32.81 16 LEU B N 1
ATOM 1502 C CA . LEU B 1 16 ? -15.789 25.859 -60.219 1 32.81 16 LEU B CA 1
ATOM 1503 C C . LEU B 1 16 ? -15.031 25.688 -58.906 1 32.81 16 LEU B C 1
ATOM 1505 O O . LEU B 1 16 ? -15.594 25.188 -57.906 1 32.81 16 LEU B O 1
ATOM 1509 N N . VAL B 1 17 ? -13.734 25.312 -58.938 1 36.47 17 VAL B N 1
ATOM 1510 C CA . VAL B 1 17 ? -12.758 25.312 -57.875 1 36.47 17 VAL B CA 1
ATOM 1511 C C . VAL B 1 17 ? -12.758 26.688 -57.156 1 36.47 17 VAL B C 1
ATOM 1513 O O . VAL B 1 17 ? -12.398 27.688 -57.781 1 36.47 17 VAL B O 1
ATOM 1516 N N . GLU B 1 18 ? -13.891 27.078 -56.531 1 38.5 18 GLU B N 1
ATOM 1517 C CA . GLU B 1 18 ? -13.852 28.281 -55.688 1 38.5 18 GLU B CA 1
ATOM 1518 C C . GLU B 1 18 ? -12.531 28.375 -54.938 1 38.5 18 GLU B C 1
ATOM 1520 O O . GLU B 1 18 ? -12.141 27.453 -54.219 1 38.5 18 GLU B O 1
ATOM 1525 N N . ILE B 1 19 ? -11.57 28.938 -55.562 1 36.22 19 ILE B N 1
ATOM 1526 C CA . ILE B 1 19 ? -10.328 29.406 -54.938 1 36.22 19 ILE B CA 1
ATOM 1527 C C . ILE B 1 19 ? -10.641 30.109 -53.625 1 36.22 19 ILE B C 1
ATOM 1529 O O . ILE B 1 19 ? -11.234 31.188 -53.625 1 36.22 19 ILE B O 1
ATOM 1533 N N . TYR B 1 20 ? -11.273 29.391 -52.719 1 34.69 20 TYR B N 1
ATOM 1534 C CA . TYR B 1 20 ? -11.438 30.062 -51.438 1 34.69 20 TYR B CA 1
ATOM 1535 C C . TYR B 1 20 ? -10.133 30.703 -51 1 34.69 20 TYR B C 1
ATOM 1537 O O . TYR B 1 20 ? -9.094 30.047 -50.938 1 34.69 20 TYR B O 1
ATOM 1545 N N . PRO B 1 21 ? -9.953 32 -51.312 1 37.88 21 PRO B N 1
ATOM 1546 C CA . PRO B 1 21 ? -8.742 32.594 -50.781 1 37.88 21 PRO B CA 1
ATOM 1547 C C . PRO B 1 21 ? -8.438 32.156 -49.344 1 37.88 21 PRO B C 1
ATOM 1549 O O . PRO B 1 21 ? -9.359 31.875 -48.562 1 37.88 21 PRO B O 1
ATOM 1552 N N . LEU B 1 22 ? -7.477 31.281 -49.219 1 33.16 22 LEU B N 1
ATOM 1553 C CA . LEU B 1 22 ? -6.887 30.953 -47.938 1 33.16 22 LEU B CA 1
ATOM 1554 C C . LEU B 1 22 ? -6.66 32.219 -47.094 1 33.16 22 LEU B C 1
ATOM 1556 O O . LEU B 1 22 ? -5.812 33.031 -47.438 1 33.16 22 LEU B O 1
ATOM 1560 N N . ARG B 1 23 ? -7.812 32.969 -46.781 1 35.5 23 ARG B N 1
ATOM 1561 C CA . ARG B 1 23 ? -7.574 34 -45.781 1 35.5 23 ARG B CA 1
ATOM 1562 C C . ARG B 1 23 ? -6.551 33.531 -44.75 1 35.5 23 ARG B C 1
ATOM 1564 O O . ARG B 1 23 ? -6.73 32.5 -44.125 1 35.5 23 ARG B O 1
ATOM 1571 N N . VAL B 1 24 ? -5.324 33.75 -45.062 1 36.25 24 VAL B N 1
ATOM 1572 C CA . VAL B 1 24 ? -4.246 33.688 -44.062 1 36.25 24 VAL B CA 1
ATOM 1573 C C . VAL B 1 24 ? -4.707 34.344 -42.781 1 36.25 24 VAL B C 1
ATOM 1575 O O . VAL B 1 24 ? -4.844 35.562 -42.688 1 36.25 24 VAL B O 1
ATOM 1578 N N . THR B 1 25 ? -5.938 34.062 -42.281 1 36.66 25 THR B N 1
ATOM 1579 C CA . THR B 1 25 ? -6.145 34.656 -40.969 1 36.66 25 THR B CA 1
ATOM 1580 C C . THR B 1 25 ? -4.895 34.5 -40.094 1 36.66 25 THR B C 1
ATOM 1582 O O . THR B 1 25 ? -4.379 33.406 -39.938 1 36.66 25 THR B O 1
ATOM 1585 N N . GLY B 1 26 ? -4.043 35.5 -40.219 1 36.81 26 GLY B N 1
ATOM 1586 C CA . GLY B 1 26 ? -2.963 35.656 -39.25 1 36.81 26 GLY B CA 1
ATOM 1587 C C . GLY B 1 26 ? -3.354 35.188 -37.844 1 36.81 26 GLY B C 1
ATOM 1588 O O . GLY B 1 26 ? -4.324 35.719 -37.281 1 36.81 26 GLY B O 1
ATOM 1589 N N . LEU B 1 27 ? -3.434 33.875 -37.719 1 38.12 27 LEU B N 1
ATOM 1590 C CA . LEU B 1 27 ? -3.543 33.406 -36.344 1 38.12 27 LEU B CA 1
ATOM 1591 C C . LEU B 1 27 ? -2.715 34.281 -35.406 1 38.12 27 LEU B C 1
ATOM 1593 O O . LEU B 1 27 ? -1.485 34.281 -35.5 1 38.12 27 LEU B O 1
ATOM 1597 N N . VAL B 1 28 ? -3.145 35.562 -35.312 1 37.72 28 VAL B N 1
ATOM 1598 C CA . VAL B 1 28 ? -2.521 36.281 -34.219 1 37.72 28 VAL B CA 1
ATOM 1599 C C . VAL B 1 28 ? -2.354 35.312 -33.031 1 37.72 28 VAL B C 1
ATOM 1601 O O . VAL B 1 28 ? -3.281 34.594 -32.656 1 37.72 28 VAL B O 1
ATOM 1604 N N . PRO B 1 29 ? -1.156 34.844 -32.844 1 38.06 29 PRO B N 1
ATOM 1605 C CA . PRO B 1 29 ? -1.006 34.094 -31.594 1 38.06 29 PRO B CA 1
ATOM 1606 C C . PRO B 1 29 ? -1.794 34.688 -30.438 1 38.06 29 PRO B C 1
ATOM 1608 O O . PRO B 1 29 ? -1.786 35.906 -30.25 1 38.06 29 PRO B O 1
ATOM 1611 N N . HIS B 1 30 ? -3.146 34.375 -30.359 1 37.41 30 HIS B N 1
ATOM 1612 C CA . HIS B 1 30 ? -3.742 34.75 -29.078 1 37.41 30 HIS B CA 1
ATOM 1613 C C . HIS B 1 30 ? -2.689 34.812 -27.984 1 37.41 30 HIS B C 1
ATOM 1615 O O . HIS B 1 30 ? -1.847 33.906 -27.875 1 37.41 30 HIS B O 1
ATOM 1621 N N . LEU B 1 31 ? -2.273 35.969 -27.641 1 36.59 31 LEU B N 1
ATOM 1622 C CA . LEU B 1 31 ? -1.538 36.188 -26.391 1 36.59 31 LEU B CA 1
ATOM 1623 C C . LEU B 1 31 ? -1.961 35.156 -25.344 1 36.59 31 LEU B C 1
ATOM 1625 O O . LEU B 1 31 ? -3.152 35 -25.078 1 36.59 31 LEU B O 1
ATOM 1629 N N . ARG B 1 32 ? -1.382 33.938 -25.406 1 37.16 32 ARG B N 1
ATOM 1630 C CA . ARG B 1 32 ? -1.404 33.094 -24.234 1 37.16 32 ARG B CA 1
ATOM 1631 C C . ARG B 1 32 ? -1.651 33.906 -22.969 1 37.16 32 ARG B C 1
ATOM 1633 O O . ARG B 1 32 ? -0.925 34.875 -22.688 1 37.16 32 ARG B O 1
ATOM 1640 N N . ASP B 1 33 ? -2.896 34.406 -22.75 1 38.66 33 ASP B N 1
ATOM 1641 C CA . ASP B 1 33 ? -3.248 34.906 -21.422 1 38.66 33 ASP B CA 1
ATOM 1642 C C . ASP B 1 33 ? -2.227 34.5 -20.375 1 38.66 33 ASP B C 1
ATOM 1644 O O . ASP B 1 33 ? -1.86 33.312 -20.312 1 38.66 33 ASP B O 1
ATOM 1648 N N . ARG B 1 34 ? -1.248 35.188 -20.047 1 37.22 34 ARG B N 1
ATOM 1649 C CA . ARG B 1 34 ? -0.427 35.156 -18.828 1 37.22 34 ARG B CA 1
ATOM 1650 C C . ARG B 1 34 ? -1.212 34.562 -17.656 1 37.22 34 ARG B C 1
ATOM 1652 O O . ARG B 1 34 ? -1.928 35.312 -16.969 1 37.22 34 ARG B O 1
ATOM 1659 N N . GLU B 1 35 ? -2.199 33.656 -17.812 1 42.19 35 GLU B N 1
ATOM 1660 C CA . GLU B 1 35 ? -2.664 33.062 -16.562 1 42.19 35 GLU B CA 1
ATOM 1661 C C . GLU B 1 35 ? -1.552 33.031 -15.516 1 42.19 35 GLU B C 1
ATOM 1663 O O . GLU B 1 35 ? -0.462 32.531 -15.781 1 42.19 35 GLU B O 1
ATOM 1668 N N . LYS B 1 36 ? -1.346 34 -14.75 1 43.03 36 LYS B N 1
ATOM 1669 C CA . LYS B 1 36 ? -0.546 34 -13.531 1 43.03 36 LYS B CA 1
ATOM 1670 C C . LYS B 1 36 ? -0.346 32.562 -13.008 1 43.03 36 LYS B C 1
ATOM 1672 O O . LYS B 1 36 ? -1.309 31.891 -12.625 1 43.03 36 LYS B O 1
ATOM 1677 N N . ARG B 1 37 ? 0.294 31.75 -13.547 1 45.31 37 ARG B N 1
ATOM 1678 C CA . ARG B 1 37 ? 0.686 30.422 -13.109 1 45.31 37 ARG B CA 1
ATOM 1679 C C . ARG B 1 37 ? 0.812 30.359 -11.586 1 45.31 37 ARG B C 1
ATOM 1681 O O . ARG B 1 37 ? 1.699 30.984 -11.008 1 45.31 37 ARG B O 1
ATOM 1688 N N . ALA B 1 38 ? -0.412 30.469 -10.867 1 53.41 38 ALA B N 1
ATOM 1689 C CA . ALA B 1 38 ? -0.352 30.297 -9.422 1 53.41 38 ALA B CA 1
ATOM 1690 C C . ALA B 1 38 ? 0.841 29.438 -9.023 1 53.41 38 ALA B C 1
ATOM 1692 O O . ALA B 1 38 ? 1.199 28.484 -9.727 1 53.41 38 ALA B O 1
ATOM 1693 N N . ILE B 1 39 ? 1.892 30.094 -8.445 1 64.31 39 ILE B N 1
ATOM 1694 C CA . ILE B 1 39 ? 3.014 29.375 -7.84 1 64.31 39 ILE B CA 1
ATOM 1695 C C . ILE B 1 39 ? 2.508 28.125 -7.129 1 64.31 39 ILE B C 1
ATOM 1697 O O . ILE B 1 39 ? 1.662 28.219 -6.234 1 64.31 39 ILE B O 1
ATOM 1701 N N . PRO B 1 40 ? 2.656 26.984 -7.594 1 88.12 40 PRO B N 1
ATOM 1702 C CA . PRO B 1 40 ? 2.221 25.734 -6.973 1 88.12 40 PRO B CA 1
ATOM 1703 C C . PRO B 1 40 ? 2.625 25.625 -5.5 1 88.12 40 PRO B C 1
ATOM 1705 O O . PRO B 1 40 ? 3.701 26.094 -5.121 1 88.12 40 PRO B O 1
ATOM 1708 N N . CYS B 1 41 ? 1.729 25.312 -4.645 1 94.62 41 CYS B N 1
ATOM 1709 C CA . CYS B 1 41 ? 1.987 25.125 -3.219 1 94.62 41 CYS B CA 1
ATOM 1710 C C . CYS B 1 41 ? 2.992 24 -2.982 1 94.62 41 CYS B C 1
ATOM 1712 O O . CYS B 1 41 ? 3.066 23.062 -3.77 1 94.62 41 CYS B O 1
ATOM 1714 N N . PRO B 1 42 ? 3.801 24.219 -1.931 1 93.31 42 PRO B N 1
ATOM 1715 C CA . PRO B 1 42 ? 4.73 23.141 -1.579 1 93.31 42 PRO B CA 1
ATOM 1716 C C . PRO B 1 42 ? 4.02 21.828 -1.243 1 93.31 42 PRO B C 1
ATOM 1718 O O . PRO B 1 42 ? 2.803 21.812 -1.036 1 93.31 42 PRO B O 1
ATOM 1721 N N . GLN B 1 43 ? 4.805 20.766 -1.143 1 94.94 43 GLN B N 1
ATOM 1722 C CA . GLN B 1 43 ? 4.293 19.438 -0.796 1 94.94 43 GLN B CA 1
ATOM 1723 C C . GLN B 1 43 ? 3.492 19.484 0.502 1 94.94 43 GLN B C 1
ATOM 1725 O O . GLN B 1 43 ? 3.912 20.125 1.476 1 94.94 43 GLN B O 1
ATOM 1730 N N . GLY B 1 44 ? 2.314 18.891 0.471 1 96.31 44 GLY B N 1
ATOM 1731 C CA . GLY B 1 44 ? 1.489 18.781 1.663 1 96.31 44 GLY B CA 1
ATOM 1732 C C . GLY B 1 44 ? 0.533 19.953 1.835 1 96.31 44 GLY B C 1
ATOM 1733 O O . GLY B 1 44 ? -0.189 20.016 2.832 1 96.31 44 GLY B O 1
ATOM 1734 N N . LYS B 1 45 ? 0.543 20.906 0.951 1 97 45 LYS B N 1
ATOM 1735 C CA . LYS B 1 45 ? -0.298 22.094 1.059 1 97 45 LYS B CA 1
ATOM 1736 C C . LYS B 1 45 ? -1.175 22.266 -0.179 1 97 45 LYS B C 1
ATOM 1738 O O . LYS B 1 45 ? -0.979 21.578 -1.183 1 97 45 LYS B O 1
ATOM 1743 N N . TYR B 1 46 ? -2.201 23.062 -0.07 1 96.62 46 TYR B N 1
ATOM 1744 C CA . TYR B 1 46 ? -3.107 23.344 -1.177 1 96.62 46 TYR B CA 1
ATOM 1745 C C . TYR B 1 46 ? -3.404 24.828 -1.269 1 96.62 46 TYR B C 1
ATOM 1747 O O . TYR B 1 46 ? -3.248 25.562 -0.289 1 96.62 46 TYR B O 1
ATOM 1755 N N . ILE B 1 47 ? -3.826 25.281 -2.416 1 96.38 47 ILE B N 1
ATOM 1756 C CA . ILE B 1 47 ? -4.109 26.703 -2.656 1 96.38 47 ILE B CA 1
ATOM 1757 C C . ILE B 1 47 ? -5.426 27.078 -1.985 1 96.38 47 ILE B C 1
ATOM 1759 O O . ILE B 1 47 ? -6.449 26.422 -2.191 1 96.38 47 ILE B O 1
ATOM 1763 N N . HIS B 1 48 ? -5.398 28.141 -1.159 1 96 48 HIS B N 1
ATOM 1764 C CA . HIS B 1 48 ? -6.613 28.656 -0.532 1 96 48 HIS B CA 1
ATOM 1765 C C . HIS B 1 48 ? -7.633 29.094 -1.578 1 96 48 HIS B C 1
ATOM 1767 O O . HIS B 1 48 ? -7.297 29.844 -2.5 1 96 48 HIS B O 1
ATOM 1773 N N . PRO B 1 49 ? -8.852 28.672 -1.407 1 95 49 PRO B N 1
ATOM 1774 C CA . PRO B 1 49 ? -9.828 28.938 -2.473 1 95 49 PRO B CA 1
ATOM 1775 C C . PRO B 1 49 ? -10.156 30.406 -2.625 1 95 49 PRO B C 1
ATOM 1777 O O . PRO B 1 49 ? -10.5 30.859 -3.723 1 95 49 PRO B O 1
ATOM 1780 N N . GLN B 1 50 ? -10.125 31.219 -1.619 1 94.94 50 GLN B N 1
ATOM 1781 C CA . GLN B 1 50 ? -10.531 32.625 -1.663 1 94.94 50 GLN B CA 1
ATOM 1782 C C . GLN B 1 50 ? -9.328 33.531 -1.928 1 94.94 50 GLN B C 1
ATOM 1784 O O . GLN B 1 50 ? -9.5 34.719 -2.234 1 94.94 50 GLN B O 1
ATOM 1789 N N . ASP B 1 51 ? -8.125 33 -1.652 1 94.12 51 ASP B N 1
ATOM 1790 C CA . ASP B 1 51 ? -6.891 33.781 -1.841 1 94.12 51 ASP B CA 1
ATOM 1791 C C . ASP B 1 51 ? -5.777 32.875 -2.381 1 94.12 51 ASP B C 1
ATOM 1793 O O . ASP B 1 51 ? -5.109 32.188 -1.615 1 94.12 51 ASP B O 1
ATOM 1797 N N . ASN B 1 52 ? -5.449 32.969 -3.576 1 92.69 52 ASN B N 1
ATOM 1798 C CA . ASN B 1 52 ? -4.539 32.062 -4.266 1 92.69 52 ASN B CA 1
ATOM 1799 C C . ASN B 1 52 ? -3.09 32.312 -3.855 1 92.69 52 ASN B C 1
ATOM 1801 O O . ASN B 1 52 ? -2.195 31.562 -4.258 1 92.69 52 ASN B O 1
ATOM 1805 N N . SER B 1 53 ? -2.854 33.281 -3.176 1 93.56 53 SER B N 1
ATOM 1806 C CA . SER B 1 53 ? -1.496 33.531 -2.717 1 93.56 53 SER B CA 1
ATOM 1807 C C . SER B 1 53 ? -1.195 32.812 -1.411 1 93.56 53 SER B C 1
ATOM 1809 O O . SER B 1 53 ? -0.053 32.812 -0.947 1 93.56 53 SER B O 1
ATOM 1811 N N . ILE B 1 54 ? -2.271 32.25 -0.882 1 94.94 54 ILE B N 1
ATOM 1812 C CA . ILE B 1 54 ? -2.139 31.578 0.405 1 94.94 54 ILE B CA 1
ATOM 1813 C C . ILE B 1 54 ? -2.162 30.062 0.199 1 94.94 54 ILE B C 1
ATOM 1815 O O . ILE B 1 54 ? -2.988 29.547 -0.555 1 94.94 54 ILE B O 1
ATOM 1819 N N . CYS B 1 55 ? -1.196 29.391 0.827 1 96.69 55 CYS B N 1
ATOM 1820 C CA . CYS B 1 55 ? -1.175 27.938 0.845 1 96.69 55 CYS B CA 1
ATOM 1821 C C . CYS B 1 55 ? -1.573 27.406 2.215 1 96.69 55 CYS B C 1
ATOM 1823 O O . CYS B 1 55 ? -0.957 27.75 3.225 1 96.69 55 CYS B O 1
ATOM 1825 N N . CYS B 1 56 ? -2.586 26.531 2.232 1 97.75 56 CYS B N 1
ATOM 1826 C CA . CYS B 1 56 ? -3.025 25.891 3.463 1 97.75 56 CYS B CA 1
ATOM 1827 C C . CYS B 1 56 ? -2.473 24.469 3.559 1 97.75 56 CYS B C 1
ATOM 1829 O O . CYS B 1 56 ? -2.193 23.844 2.539 1 97.75 56 CYS B O 1
ATOM 1831 N N . THR B 1 57 ? -2.305 24.016 4.789 1 97.75 57 THR B N 1
ATOM 1832 C CA . THR B 1 57 ? -1.858 22.641 5.012 1 97.75 57 THR B CA 1
ATOM 1833 C C . THR B 1 57 ? -3.004 21.656 4.789 1 97.75 57 THR B C 1
ATOM 1835 O O . THR B 1 57 ? -4.109 21.859 5.297 1 97.75 57 THR B O 1
ATOM 1838 N N . LYS B 1 58 ? -2.734 20.609 4.055 1 98.5 58 LYS B N 1
ATOM 1839 C CA . LYS B 1 58 ? -3.732 19.578 3.816 1 98.5 58 LYS B CA 1
ATOM 1840 C C . LYS B 1 58 ? -4.07 18.828 5.105 1 98.5 58 LYS B C 1
ATOM 1842 O O . LYS B 1 58 ? -3.277 18.828 6.051 1 98.5 58 LYS B O 1
ATOM 1847 N N . CYS B 1 59 ? -5.223 18.188 5.082 1 98.62 59 CYS B N 1
ATOM 1848 C CA . CYS B 1 59 ? -5.621 17.344 6.203 1 98.62 59 CYS B CA 1
ATOM 1849 C C . CYS B 1 59 ? -5 15.953 6.094 1 98.62 59 CYS B C 1
ATOM 1851 O O . CYS B 1 59 ? -4.801 15.445 4.988 1 98.62 59 CYS B O 1
ATOM 1853 N N . HIS B 1 60 ? -4.691 15.344 7.199 1 98.62 60 HIS B N 1
ATOM 1854 C CA . HIS B 1 60 ? -4.121 14 7.234 1 98.62 60 HIS B CA 1
ATOM 1855 C C . HIS B 1 60 ? -5.207 12.938 7.102 1 98.62 60 HIS B C 1
ATOM 1857 O O . HIS B 1 60 ? -6.391 13.227 7.281 1 98.62 60 HIS B O 1
ATOM 1863 N N . LYS B 1 61 ? -4.766 11.75 6.75 1 98.38 61 LYS B N 1
ATOM 1864 C CA . LYS B 1 61 ? -5.715 10.641 6.727 1 98.38 61 LYS B CA 1
ATOM 1865 C C . LYS B 1 61 ? -6.492 10.555 8.039 1 98.38 61 LYS B C 1
ATOM 1867 O O . LYS B 1 61 ? -5.949 10.836 9.109 1 98.38 61 LYS B O 1
ATOM 1872 N N . GLY B 1 62 ? -7.758 10.156 7.902 1 98.5 62 GLY B N 1
ATOM 1873 C CA . GLY B 1 62 ? -8.625 10.047 9.062 1 98.5 62 GLY B CA 1
ATOM 1874 C C . GLY B 1 62 ? -9.375 11.328 9.375 1 98.5 62 GLY B C 1
ATOM 1875 O O . GLY B 1 62 ? -10.219 11.359 10.266 1 98.5 62 GLY B O 1
ATOM 1876 N N . THR B 1 63 ? -9.047 12.438 8.711 1 98.62 63 THR B N 1
ATOM 1877 C CA . THR B 1 63 ? -9.68 13.727 8.945 1 98.62 63 THR B CA 1
ATOM 1878 C C . THR B 1 63 ? -10.18 14.328 7.637 1 98.62 63 THR B C 1
ATOM 1880 O O . THR B 1 63 ? -9.867 13.82 6.559 1 98.62 63 THR B O 1
ATOM 1883 N N . TYR B 1 64 ? -11.039 15.312 7.754 1 98.69 64 TYR B N 1
ATOM 1884 C CA . TYR B 1 64 ? -11.578 16.047 6.613 1 98.69 64 TYR B CA 1
ATOM 1885 C C . TYR B 1 64 ? -11.516 17.547 6.848 1 98.69 64 TYR B C 1
ATOM 1887 O O . TYR B 1 64 ? -11.367 18 7.984 1 98.69 64 TYR B O 1
ATOM 1895 N N . LEU B 1 65 ? -11.547 18.25 5.82 1 98.69 65 LEU B N 1
ATOM 1896 C CA . LEU B 1 65 ? -11.43 19.703 5.863 1 98.69 65 LEU B CA 1
ATOM 1897 C C . LEU B 1 65 ? -12.734 20.344 6.352 1 98.69 65 LEU B C 1
ATOM 1899 O O . LEU B 1 65 ? -13.742 20.328 5.637 1 98.69 65 LEU B O 1
ATOM 1903 N N . TYR B 1 66 ? -12.742 20.906 7.566 1 98.44 66 TYR B N 1
ATOM 1904 C CA . TYR B 1 66 ? -13.898 21.609 8.102 1 98.44 66 TYR B CA 1
ATOM 1905 C C . TYR B 1 66 ? -13.867 23.078 7.707 1 98.44 66 TYR B C 1
ATOM 1907 O O . TYR B 1 66 ? -14.852 23.609 7.184 1 98.44 66 TYR B O 1
ATOM 1915 N N . ASN B 1 67 ? -12.711 23.766 7.906 1 98.25 67 ASN B N 1
ATOM 1916 C CA . ASN B 1 67 ? -12.484 25.125 7.43 1 98.25 67 ASN B CA 1
ATOM 1917 C C . ASN B 1 67 ? -11.07 25.297 6.895 1 98.25 67 ASN B C 1
ATOM 1919 O O . ASN B 1 67 ? -10.109 24.766 7.461 1 98.25 67 ASN B O 1
ATOM 1923 N N . ASP B 1 68 ? -10.992 26.125 5.867 1 98.06 68 ASP B N 1
ATOM 1924 C CA . ASP B 1 68 ? -9.672 26.516 5.367 1 98.06 68 ASP B CA 1
ATOM 1925 C C . ASP B 1 68 ? -8.898 27.312 6.414 1 98.06 68 ASP B C 1
ATOM 1927 O O . ASP B 1 68 ? -9.484 27.844 7.355 1 98.06 68 ASP B O 1
ATOM 1931 N N . CYS B 1 69 ? -7.586 27.297 6.18 1 97.81 69 CYS B N 1
ATOM 1932 C CA . CYS B 1 69 ? -6.785 28.109 7.086 1 97.81 69 CYS B CA 1
ATOM 1933 C C . CYS B 1 69 ? -7.191 29.578 7 1 97.81 69 CYS B C 1
ATOM 1935 O O . CYS B 1 69 ? -7.562 30.062 5.934 1 97.81 69 CYS B O 1
ATOM 1937 N N . ALA B 1 70 ? -7.098 30.266 8.156 1 96.75 70 ALA B N 1
ATOM 1938 C CA . ALA B 1 70 ? -7.547 31.656 8.219 1 96.75 70 ALA B CA 1
ATOM 1939 C C . ALA B 1 70 ? -6.531 32.594 7.57 1 96.75 70 ALA B C 1
ATOM 1941 O O . ALA B 1 70 ? -6.848 33.75 7.25 1 96.75 70 ALA B O 1
ATOM 1942 N N . GLY B 1 71 ? -5.246 32.0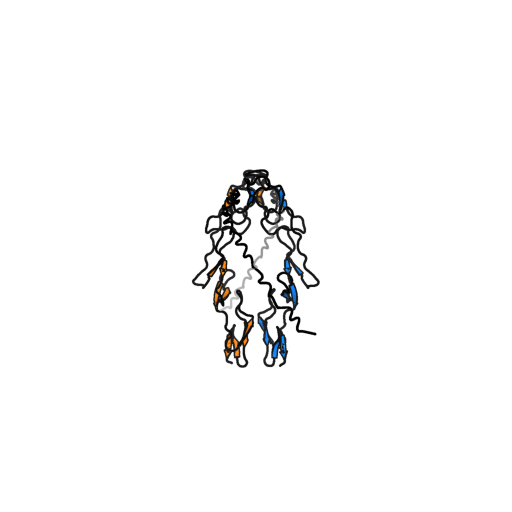94 7.387 1 94.75 71 GLY B N 1
ATOM 1943 C CA . GLY B 1 71 ? -4.164 32.875 6.797 1 94.75 71 GLY B CA 1
ATOM 1944 C C . GLY B 1 71 ? -2.842 32.125 6.781 1 94.75 71 GLY B C 1
ATOM 1945 O O . GLY B 1 71 ? -2.762 31 7.238 1 94.75 71 GLY B O 1
ATOM 1946 N N . PRO B 1 72 ? -1.793 32.844 6.188 1 93 72 PRO B N 1
ATOM 1947 C CA . PRO B 1 72 ? -0.472 32.188 6.18 1 93 72 PRO B CA 1
ATOM 1948 C C . PRO B 1 72 ? 0.025 31.844 7.582 1 93 72 PRO B C 1
ATOM 1950 O O . PRO B 1 72 ? -0.075 32.688 8.492 1 93 72 PRO B O 1
ATOM 1953 N N . GLY B 1 73 ? 0.474 30.625 7.699 1 94 73 GLY B N 1
ATOM 1954 C CA . GLY B 1 73 ? 1.056 30.219 8.969 1 94 73 GLY B CA 1
ATOM 1955 C C . GLY B 1 73 ? 0.024 29.734 9.969 1 94 73 GLY B C 1
ATOM 1956 O O . GLY B 1 73 ? 0.371 29.344 11.086 1 94 73 GLY B O 1
ATOM 1957 N N . LEU B 1 74 ? -1.211 29.859 9.625 1 96.75 74 LEU B N 1
ATOM 1958 C CA . LEU B 1 74 ? -2.285 29.391 10.492 1 96.75 74 LEU B CA 1
ATOM 1959 C C . LEU B 1 74 ? -2.73 27.984 10.102 1 96.75 74 LEU B C 1
ATOM 1961 O O . LEU B 1 74 ? -2.746 27.656 8.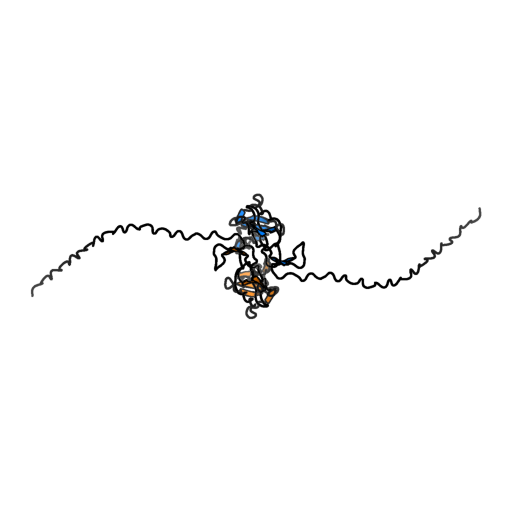914 1 96.75 74 LEU B O 1
ATOM 1965 N N . ASP B 1 75 ? -3.127 27.25 11.102 1 97 75 ASP B N 1
ATOM 1966 C CA . ASP B 1 75 ? -3.479 25.859 10.906 1 97 75 ASP B CA 1
ATOM 1967 C C . ASP B 1 75 ? -4.809 25.719 10.172 1 97 75 ASP B C 1
ATOM 1969 O O . ASP B 1 75 ? -5.695 26.562 10.32 1 97 75 ASP B O 1
ATOM 1973 N N . THR B 1 76 ? -4.828 24.703 9.289 1 97.88 76 THR B N 1
ATOM 1974 C CA . THR B 1 76 ? -6.098 24.312 8.688 1 97.88 76 THR B CA 1
ATOM 1975 C C . THR B 1 76 ? -7.004 23.641 9.719 1 97.88 76 THR B C 1
ATOM 1977 O O . THR B 1 76 ? -6.527 22.906 10.586 1 97.88 76 THR B O 1
ATOM 1980 N N . ASP B 1 77 ? -8.312 23.891 9.688 1 97.62 77 ASP B N 1
ATOM 1981 C CA . ASP B 1 77 ? -9.266 23.234 10.586 1 97.62 77 ASP B CA 1
ATOM 1982 C C . ASP B 1 77 ? -9.688 21.875 10.047 1 97.62 77 ASP B C 1
ATOM 1984 O O . ASP B 1 77 ? -10.648 21.781 9.281 1 97.62 77 ASP B O 1
ATOM 1988 N N . CYS B 1 78 ? -9.031 20.859 10.453 1 98.25 78 CYS B N 1
ATOM 1989 C CA . CYS B 1 78 ? -9.32 19.469 10.086 1 98.25 78 CYS B CA 1
ATOM 1990 C C . CYS B 1 78 ? -9.984 18.734 11.25 1 98.25 78 CYS B C 1
ATOM 1992 O O . CYS B 1 78 ? -9.508 18.797 12.383 1 98.25 78 CYS B O 1
ATOM 1994 N N . ARG B 1 79 ? -10.984 17.969 10.961 1 97.88 79 ARG B N 1
ATOM 1995 C CA . ARG B 1 79 ? -11.711 17.266 12.008 1 97.88 79 ARG B CA 1
ATOM 1996 C C . ARG B 1 79 ? -11.758 15.766 11.719 1 97.88 79 ARG B C 1
ATOM 1998 O O . ARG B 1 79 ? -11.773 15.352 10.555 1 97.88 79 ARG B O 1
ATOM 2005 N N . GLU B 1 80 ? -11.797 15 12.727 1 97.94 80 GLU B N 1
ATOM 2006 C CA . GLU B 1 80 ? -11.773 13.547 12.602 1 97.94 80 GLU B CA 1
ATOM 2007 C C . GLU B 1 80 ? -13.039 13.023 11.938 1 97.94 80 GLU B C 1
ATOM 2009 O O . GLU B 1 80 ? -14.133 13.531 12.195 1 97.94 80 GLU B O 1
ATOM 2014 N N . CYS B 1 81 ? -12.883 12.055 11.133 1 98.44 81 CYS B N 1
ATOM 2015 C CA . CYS B 1 81 ? -14.023 11.406 10.492 1 98.44 81 CYS B CA 1
ATOM 2016 C C . CYS B 1 81 ? -14.93 10.75 11.523 1 98.44 81 CYS B C 1
ATOM 2018 O O . CYS B 1 81 ? -14.469 10.352 12.602 1 98.44 81 CYS B O 1
ATOM 2020 N N . GLU B 1 82 ? -16.141 10.633 11.219 1 97.44 82 GLU B N 1
ATOM 2021 C CA . GLU B 1 82 ? -17.094 9.914 12.055 1 97.44 82 GLU B CA 1
ATOM 2022 C C . GLU B 1 82 ? -16.953 8.398 11.875 1 97.44 82 GLU B C 1
ATOM 2024 O O . GLU B 1 82 ? -16.422 7.938 10.859 1 97.44 82 GLU B O 1
ATOM 2029 N N . ASN B 1 83 ? -17.516 7.77 12.859 1 96.44 83 ASN B N 1
ATOM 2030 C CA . ASN B 1 83 ? -17.547 6.316 12.719 1 96.44 83 ASN B CA 1
ATOM 2031 C C . ASN B 1 83 ? -18.266 5.895 11.438 1 96.44 83 ASN B C 1
ATOM 2033 O O . ASN B 1 83 ? -19.328 6.438 11.102 1 96.44 83 ASN B O 1
ATOM 2037 N N . GLY B 1 84 ? -17.688 4.957 10.75 1 98 84 GLY B N 1
ATOM 2038 C CA . GLY B 1 84 ? -18.266 4.469 9.508 1 98 84 GLY B CA 1
ATOM 2039 C C . GLY B 1 84 ? -17.75 5.195 8.281 1 98 84 GLY B C 1
ATOM 2040 O O . GLY B 1 84 ? -18.156 4.887 7.156 1 98 84 GLY B O 1
ATOM 2041 N N . THR B 1 85 ? -16.984 6.141 8.523 1 98.56 85 THR B N 1
ATOM 2042 C CA . THR B 1 85 ? -16.375 6.879 7.422 1 98.56 85 THR B CA 1
ATOM 2043 C C . THR B 1 85 ? -14.852 6.941 7.586 1 98.56 85 THR B C 1
ATOM 2045 O O . THR B 1 85 ? -14.328 6.66 8.664 1 98.56 85 THR B O 1
ATOM 2048 N N . PHE B 1 86 ? -14.188 7.324 6.484 1 98.69 86 PHE B N 1
ATOM 2049 C CA . PHE B 1 86 ? -12.734 7.316 6.539 1 98.69 86 PHE B CA 1
ATOM 2050 C C . PHE B 1 86 ? -12.148 8.242 5.477 1 98.69 86 PHE B C 1
ATOM 2052 O O . PHE B 1 86 ? -12.836 8.617 4.527 1 98.69 86 PHE B O 1
ATOM 2059 N N . THR B 1 87 ? -10.961 8.688 5.66 1 98.62 87 THR B N 1
ATOM 2060 C CA . THR B 1 87 ? -10.031 9.164 4.637 1 98.62 87 THR B CA 1
ATOM 2061 C C . THR B 1 87 ? -8.695 8.438 4.742 1 98.62 87 THR B C 1
ATOM 2063 O O . THR B 1 87 ? -8.109 8.352 5.828 1 98.62 87 THR B O 1
ATOM 2066 N N . ALA B 1 88 ? -8.211 7.93 3.619 1 97.75 88 ALA B N 1
ATOM 2067 C CA . ALA B 1 88 ? -7.062 7.023 3.67 1 97.75 88 ALA B CA 1
ATOM 2068 C C . ALA B 1 88 ? -5.773 7.75 3.301 1 97.75 88 ALA B C 1
ATOM 2070 O O . ALA B 1 88 ? -4.684 7.176 3.383 1 97.75 88 ALA B O 1
ATOM 2071 N N . SER B 1 89 ? -5.844 8.992 2.881 1 97.56 89 SER B N 1
ATOM 2072 C CA . SER B 1 89 ? -4.691 9.758 2.424 1 97.56 89 SER B CA 1
ATOM 2073 C C . SER B 1 89 ? -4.84 11.234 2.77 1 97.56 89 SER B C 1
ATOM 2075 O O . SER B 1 89 ? -5.887 11.664 3.264 1 97.56 89 SER B O 1
ATOM 2077 N N . GLU B 1 90 ? -3.736 11.953 2.633 1 97.94 90 GLU B N 1
ATOM 2078 C CA . GLU B 1 90 ? -3.842 13.406 2.762 1 97.94 90 GLU B CA 1
ATOM 2079 C C . GLU B 1 90 ? -4.91 13.961 1.83 1 97.94 90 GLU B C 1
ATOM 2081 O O . GLU B 1 90 ? -5.145 13.422 0.747 1 97.94 90 GLU B O 1
ATOM 2086 N N . ASN B 1 91 ? -5.566 15.008 2.273 1 98.19 91 ASN B N 1
ATOM 2087 C CA . ASN B 1 91 ? -6.703 15.469 1.484 1 98.19 91 ASN B CA 1
ATOM 2088 C C . ASN B 1 91 ? -7.105 16.891 1.861 1 98.19 91 ASN B C 1
ATOM 2090 O O . ASN B 1 91 ? -6.539 17.484 2.787 1 98.19 91 ASN B O 1
ATOM 2094 N N . TYR B 1 92 ? -7.918 17.5 1.14 1 98 92 TYR B N 1
ATOM 2095 C CA . TYR B 1 92 ? -8.672 18.688 1.526 1 98 92 TYR B CA 1
ATOM 2096 C C . TYR B 1 92 ? -10.148 18.547 1.16 1 98 92 TYR B C 1
ATOM 2098 O O . TYR B 1 92 ? -10.75 19.469 0.606 1 98 92 TYR B O 1
ATOM 2106 N N . LEU B 1 93 ? -10.625 17.328 1.386 1 98.19 93 LEU B N 1
ATOM 2107 C CA . LEU B 1 93 ? -12.023 16.984 1.172 1 98.19 93 LEU B CA 1
ATOM 2108 C C . LEU B 1 93 ? -12.898 17.562 2.285 1 98.19 93 LEU B C 1
ATOM 2110 O O . LEU B 1 93 ? -12.508 17.562 3.453 1 98.19 93 LEU B O 1
ATOM 2114 N N . ARG B 1 94 ? -14.117 17.875 2.021 1 98.12 94 ARG B N 1
ATOM 2115 C CA . ARG B 1 94 ? -14.992 18.5 3.012 1 98.12 94 ARG B CA 1
ATOM 2116 C C . ARG B 1 94 ? -15.82 17.453 3.74 1 98.12 94 ARG B C 1
ATOM 2118 O O . ARG B 1 94 ? -16.578 17.781 4.66 1 98.12 94 ARG B O 1
ATOM 2125 N N . GLN B 1 95 ? -15.695 16.234 3.305 1 98.31 95 GLN B N 1
ATOM 2126 C CA . GLN B 1 95 ? -16.375 15.125 3.967 1 98.31 95 GLN B CA 1
ATOM 2127 C C . GLN B 1 95 ? -15.578 13.836 3.816 1 98.31 95 GLN B C 1
ATOM 2129 O O . GLN B 1 95 ? -14.875 13.641 2.82 1 98.31 95 GLN B O 1
ATOM 2134 N N . CYS B 1 96 ? -15.781 12.984 4.789 1 98.75 96 CYS B N 1
ATOM 2135 C CA . CYS B 1 96 ? -15.141 11.672 4.746 1 98.75 96 CYS B CA 1
ATOM 2136 C C . CYS B 1 96 ? -15.938 10.703 3.877 1 98.75 96 CYS B C 1
ATOM 2138 O O . CYS B 1 96 ? -17.109 10.938 3.598 1 98.75 96 CYS B O 1
ATOM 2140 N N . LEU B 1 97 ? -15.289 9.648 3.418 1 98.62 97 LEU B N 1
ATOM 2141 C CA . LEU B 1 97 ? -15.906 8.625 2.58 1 98.62 97 LEU B CA 1
ATOM 2142 C C . LEU B 1 97 ? -16.547 7.535 3.434 1 98.62 97 LEU B C 1
ATOM 2144 O O . LEU B 1 97 ? -16.016 7.168 4.484 1 98.62 97 LEU B O 1
ATOM 2148 N N . SER B 1 98 ? -17.594 7.008 2.943 1 98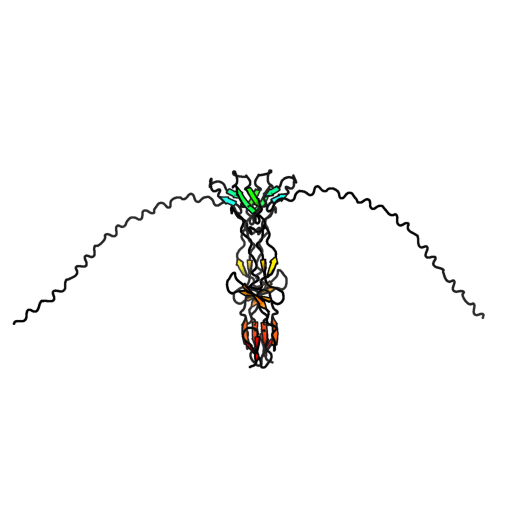.56 98 SER B N 1
ATOM 2149 C CA . SER B 1 98 ? -18.219 5.887 3.645 1 98.56 98 SER B CA 1
ATOM 2150 C C . SER B 1 98 ? -17.391 4.613 3.494 1 98.56 98 SER B C 1
ATOM 2152 O O . SER B 1 98 ? -16.859 4.344 2.418 1 98.56 98 SER B O 1
ATOM 2154 N N . CYS B 1 99 ? -17.344 3.875 4.508 1 98.44 99 CYS B N 1
ATOM 2155 C CA . CYS B 1 99 ? -16.609 2.613 4.473 1 98.44 99 CYS B CA 1
ATOM 2156 C C . CYS B 1 99 ? -17.328 1.593 3.596 1 98.44 99 CYS B C 1
ATOM 2158 O O . CYS B 1 99 ? -18.547 1.562 3.547 1 98.44 99 CYS B O 1
ATOM 2160 N N . SER B 1 100 ? -16.531 0.728 2.969 1 97 100 SER B N 1
ATOM 2161 C CA . SER B 1 100 ? -17.062 -0.364 2.158 1 97 100 SER B CA 1
ATOM 2162 C C . SER B 1 100 ? -17.656 -1.461 3.031 1 97 100 SER B C 1
ATOM 2164 O O . SER B 1 100 ? -17.297 -1.59 4.203 1 97 100 SER B O 1
ATOM 2166 N N . LYS B 1 101 ? -18.531 -2.17 2.441 1 97.19 101 LYS B N 1
ATOM 2167 C CA . LYS B 1 101 ? -19.109 -3.334 3.102 1 97.19 101 LYS B CA 1
ATOM 2168 C C . LYS B 1 101 ? -18.734 -4.625 2.383 1 97.19 101 LYS B C 1
ATOM 2170 O O . LYS B 1 101 ? -18.734 -4.68 1.152 1 97.19 101 LYS B O 1
ATOM 2175 N N . CYS B 1 102 ? -18.375 -5.613 3.16 1 98 102 CYS B N 1
ATOM 2176 C CA . CYS B 1 102 ? -18.094 -6.918 2.57 1 98 102 CYS B CA 1
ATOM 2177 C C . CYS B 1 102 ? -19.375 -7.645 2.199 1 98 102 CYS B C 1
ATOM 2179 O O . CYS B 1 102 ? -20.344 -7.645 2.971 1 98 102 CYS B O 1
ATOM 2181 N N . ARG B 1 103 ? -19.391 -8.305 1.095 1 96.94 103 ARG B N 1
ATOM 2182 C CA . ARG B 1 103 ? -20.594 -8.914 0.549 1 96.94 103 ARG B CA 1
ATOM 2183 C C . ARG B 1 103 ? -20.688 -10.383 0.945 1 96.94 103 ARG B C 1
ATOM 2185 O O . ARG B 1 103 ? -19.984 -11.227 0.397 1 96.94 103 ARG B O 1
ATOM 2192 N N . LYS B 1 104 ? -21.594 -10.664 1.672 1 97.06 104 LYS B N 1
ATOM 2193 C CA . LYS B 1 104 ? -21.781 -12.031 2.15 1 97.06 104 LYS B CA 1
ATOM 2194 C C . LYS B 1 104 ? -22.172 -12.969 1.008 1 97.06 104 LYS B C 1
ATOM 2196 O O . LYS B 1 104 ? -21.766 -14.133 0.987 1 97.06 104 LYS B O 1
ATOM 2201 N N . GLU B 1 105 ? -22.938 -12.477 0.074 1 97 105 GLU B N 1
ATOM 2202 C CA . GLU B 1 105 ? -23.391 -13.266 -1.069 1 97 105 GLU B CA 1
ATOM 2203 C C . GLU B 1 105 ? -22.219 -13.688 -1.947 1 97 105 GLU B C 1
ATOM 2205 O O . GLU B 1 105 ? -22.344 -14.602 -2.762 1 97 105 GLU B O 1
ATOM 2210 N N . MET B 1 106 ? -21.125 -13.008 -1.729 1 97.19 106 MET B N 1
ATOM 2211 C CA . MET B 1 106 ? -19.906 -13.336 -2.461 1 97.19 106 MET B CA 1
ATOM 2212 C C . MET B 1 106 ? -18.906 -14.07 -1.563 1 97.19 106 MET B C 1
ATOM 2214 O O . MET B 1 106 ? -17.734 -14.164 -1.886 1 97.19 106 MET B O 1
ATOM 2218 N N . TYR B 1 107 ? -19.344 -14.422 -0.413 1 98 107 TYR B N 1
ATOM 2219 C CA . TYR B 1 107 ? -18.594 -15.195 0.578 1 98 107 TYR B CA 1
ATOM 2220 C C . TYR B 1 107 ? -17.422 -14.398 1.119 1 98 107 TYR B C 1
ATOM 2222 O O . TYR B 1 107 ? -16.406 -14.977 1.514 1 98 107 TYR B O 1
ATOM 2230 N N . GLN B 1 108 ? -17.562 -13.109 1.095 1 98.12 108 GLN B N 1
ATOM 2231 C CA . GLN B 1 108 ? -16.531 -12.25 1.646 1 98.12 108 GLN B CA 1
ATOM 2232 C C . GLN B 1 108 ? -16.641 -12.141 3.164 1 98.12 108 GLN B C 1
ATOM 2234 O O . GLN B 1 108 ? -17.75 -12.219 3.713 1 98.12 108 GLN B O 1
ATOM 2239 N N . VAL B 1 109 ? -15.469 -12.008 3.711 1 98.12 109 VAL B N 1
ATOM 2240 C CA . VAL B 1 109 ? -15.445 -11.766 5.148 1 98.12 109 VAL B CA 1
ATOM 2241 C C . VAL B 1 109 ? -14.594 -10.531 5.449 1 98.12 109 VAL B C 1
ATOM 2243 O O . VAL B 1 109 ? -13.727 -10.156 4.652 1 98.12 109 VAL B O 1
ATOM 2246 N N . GLU B 1 110 ? -14.875 -9.883 6.625 1 97.94 110 GLU B N 1
ATOM 2247 C CA . GLU B 1 110 ? -14.086 -8.734 7.07 1 97.94 110 GLU B CA 1
ATOM 2248 C C . GLU B 1 110 ? -12.773 -9.188 7.703 1 97.94 110 GLU B C 1
ATOM 2250 O O . GLU B 1 110 ? -12.773 -9.891 8.711 1 97.94 110 GLU B O 1
ATOM 2255 N N . ILE B 1 111 ? -11.703 -8.828 7.027 1 97.5 111 ILE B N 1
ATOM 2256 C CA . ILE B 1 111 ? -10.375 -9.148 7.535 1 97.5 111 ILE B CA 1
ATOM 2257 C C . ILE B 1 111 ? -9.93 -8.078 8.523 1 97.5 111 ILE B C 1
ATOM 2259 O O . ILE B 1 111 ? -9.289 -8.383 9.539 1 97.5 111 ILE B O 1
ATOM 2263 N N . SER B 1 112 ? -10.203 -6.809 8.242 1 97.81 112 SER B N 1
ATOM 2264 C CA . SER B 1 112 ? -9.922 -5.668 9.109 1 97.81 112 SER B CA 1
ATOM 2265 C C . SER B 1 112 ? -11.086 -4.684 9.117 1 97.81 112 SER B C 1
ATOM 2267 O O . SER B 1 112 ? -11.609 -4.324 8.062 1 97.81 112 SER B O 1
ATOM 2269 N N . PRO B 1 113 ? -11.461 -4.227 10.25 1 98.25 113 PRO B N 1
ATOM 2270 C CA . PRO B 1 113 ? -12.602 -3.311 10.336 1 98.25 113 PRO B CA 1
ATOM 2271 C C . PRO B 1 113 ? -12.273 -1.907 9.828 1 98.25 113 PRO B C 1
ATOM 2273 O O . PRO B 1 113 ? -11.094 -1.544 9.734 1 98.25 113 PRO B O 1
ATOM 2276 N N . CYS B 1 114 ? -13.281 -1.182 9.547 1 98.19 114 CYS B N 1
ATOM 2277 C CA . CYS B 1 114 ? -13.172 0.224 9.172 1 98.19 114 CYS B CA 1
ATOM 2278 C C . CYS B 1 114 ? -12.633 1.057 10.336 1 98.19 114 CYS B C 1
ATOM 2280 O O . CYS B 1 114 ? -13.031 0.86 11.484 1 98.19 114 CYS B O 1
ATOM 2282 N N . THR B 1 115 ? -11.734 1.945 10.055 1 97.88 115 THR B N 1
ATOM 2283 C CA . THR B 1 115 ? -11.273 2.994 10.953 1 97.88 115 THR B CA 1
ATOM 2284 C C . THR B 1 115 ? -11.367 4.363 10.289 1 97.88 115 THR B C 1
ATOM 2286 O O . THR B 1 115 ? -11.656 4.457 9.094 1 97.88 115 THR B O 1
ATOM 2289 N N . VAL B 1 116 ? -11.102 5.348 11.008 1 98.06 116 VAL B N 1
ATOM 2290 C CA . VAL B 1 116 ? -11.203 6.688 10.438 1 98.06 116 VAL B CA 1
ATOM 2291 C C . VAL B 1 116 ? -10.102 6.887 9.398 1 98.06 116 VAL B C 1
ATOM 2293 O O . VAL B 1 116 ? -10.219 7.754 8.523 1 98.06 116 VAL B O 1
ATOM 2296 N N . TYR B 1 117 ? -8.992 6.074 9.477 1 97.75 117 TYR B N 1
ATOM 2297 C CA . TYR B 1 117 ? -7.871 6.309 8.578 1 97.75 117 TYR B CA 1
ATOM 2298 C C . TYR B 1 117 ? -7.738 5.18 7.562 1 97.75 117 TYR B C 1
ATOM 2300 O O . TYR B 1 117 ? -6.805 5.164 6.754 1 97.75 117 TYR B O 1
ATOM 2308 N N . ARG B 1 118 ? -8.633 4.184 7.539 1 98 118 ARG B N 1
ATOM 2309 C CA . ARG B 1 118 ? -8.562 3.053 6.617 1 98 118 ARG B CA 1
ATOM 2310 C C . ARG B 1 118 ? -9.953 2.48 6.348 1 98 118 ARG B C 1
ATOM 2312 O O . ARG B 1 118 ? -10.742 2.305 7.277 1 98 118 ARG B O 1
ATOM 2319 N N . ASP B 1 119 ? -10.172 2.133 5.09 1 98.06 119 ASP B N 1
ATOM 2320 C CA . ASP B 1 119 ? -11.414 1.483 4.691 1 98.06 119 ASP B CA 1
ATOM 2321 C C . ASP B 1 119 ? -11.492 0.058 5.234 1 98.06 119 ASP B C 1
ATOM 2323 O O . ASP B 1 119 ? -10.477 -0.503 5.66 1 98.06 119 ASP B O 1
ATOM 2327 N N . THR B 1 120 ? -12.672 -0.449 5.219 1 98.38 120 THR B N 1
ATOM 2328 C CA . THR B 1 120 ? -12.859 -1.864 5.52 1 98.38 120 THR B CA 1
ATOM 2329 C C . THR B 1 120 ? -12.047 -2.732 4.562 1 98.38 120 THR B C 1
ATOM 2331 O O . THR B 1 120 ? -12 -2.467 3.359 1 98.38 120 THR B O 1
ATOM 2334 N N . VAL B 1 121 ? -11.406 -3.732 5.066 1 98 121 VAL B N 1
ATOM 2335 C CA . VAL B 1 121 ? -10.703 -4.684 4.211 1 98 121 VAL B CA 1
ATOM 2336 C C . VAL B 1 121 ? -11.484 -6 4.156 1 98 121 VAL B C 1
ATOM 2338 O O . VAL B 1 121 ? -11.695 -6.645 5.184 1 98 121 VAL B O 1
ATOM 2341 N N . CYS B 1 122 ? -11.836 -6.324 2.998 1 97.88 122 CYS B N 1
ATOM 2342 C CA . CYS B 1 122 ? -12.547 -7.582 2.777 1 97.88 122 CYS B CA 1
ATOM 2343 C C . CYS B 1 122 ? -11.602 -8.648 2.242 1 97.88 122 CYS B C 1
ATOM 2345 O O . CYS B 1 122 ? -10.633 -8.344 1.543 1 97.88 122 CYS B O 1
ATOM 2347 N N . GLY B 1 123 ? -11.867 -9.891 2.578 1 98.06 123 GLY B N 1
ATOM 2348 C CA . GLY B 1 123 ? -11.086 -11.031 2.137 1 98.06 123 GLY B CA 1
ATOM 2349 C C . GLY B 1 123 ? -11.844 -12.344 2.229 1 98.06 123 GLY B C 1
ATOM 2350 O O . GLY B 1 123 ? -13.078 -12.367 2.203 1 98.06 123 GLY B O 1
ATOM 2351 N N . CYS B 1 124 ? -11.031 -13.438 2.217 1 98.38 124 CYS B N 1
ATOM 2352 C CA . CYS B 1 124 ? -11.641 -14.766 2.158 1 98.38 124 CYS B CA 1
ATOM 2353 C C . CYS B 1 124 ? -11.273 -15.586 3.389 1 98.38 124 CYS B C 1
ATOM 2355 O O . CYS B 1 124 ? -10.305 -15.273 4.086 1 98.38 124 CYS B O 1
ATOM 2357 N N . ARG B 1 125 ? -12.102 -16.594 3.643 1 97.38 125 ARG B N 1
ATOM 2358 C CA . ARG B 1 125 ? -11.82 -17.531 4.723 1 97.38 125 ARG B CA 1
ATOM 2359 C C . ARG B 1 125 ? -10.648 -18.438 4.363 1 97.38 125 ARG B C 1
ATOM 2361 O O . ARG B 1 125 ? -10.219 -18.484 3.209 1 97.38 125 ARG B O 1
ATOM 2368 N N . LYS B 1 126 ? -10.227 -19.156 5.395 1 96.19 126 LYS B N 1
ATOM 2369 C CA . LYS B 1 126 ? -9.172 -20.141 5.176 1 96.19 126 LYS B CA 1
ATOM 2370 C C . LYS B 1 126 ? -9.57 -21.125 4.07 1 96.19 126 LYS B C 1
ATOM 2372 O O . LYS B 1 126 ? -10.727 -21.531 3.984 1 96.19 126 LYS B O 1
ATOM 2377 N N . ASN B 1 127 ? -8.617 -21.5 3.205 1 96.19 127 ASN B N 1
ATOM 2378 C CA . ASN B 1 127 ? -8.758 -22.469 2.123 1 96.19 127 ASN B CA 1
ATOM 2379 C C . ASN B 1 127 ? -9.594 -21.906 0.978 1 96.19 127 ASN B C 1
ATOM 2381 O O . ASN B 1 127 ? -10.219 -22.672 0.233 1 96.19 127 ASN B O 1
ATOM 2385 N N . GLN B 1 128 ? -9.75 -20.656 1 1 97.81 128 GLN B N 1
ATOM 2386 C CA . GLN B 1 128 ? -10.383 -19.969 -0.118 1 97.81 128 GLN B CA 1
ATOM 2387 C C . GLN B 1 128 ? -9.438 -18.938 -0.75 1 97.81 128 GLN B C 1
ATOM 2389 O O . GLN B 1 128 ? -8.438 -18.562 -0.145 1 97.81 128 GLN B O 1
ATOM 2394 N N . TYR B 1 129 ? -9.711 -18.609 -1.951 1 97.19 129 TYR B N 1
ATOM 2395 C CA . TYR B 1 129 ? -8.953 -17.578 -2.662 1 97.19 129 TYR B CA 1
ATOM 2396 C C . TYR B 1 129 ? -9.883 -16.578 -3.334 1 97.19 129 TYR B C 1
ATOM 2398 O O . TYR B 1 129 ? -11.062 -16.875 -3.562 1 97.19 129 TYR B O 1
ATOM 2406 N N . ARG B 1 130 ? -9.367 -15.344 -3.639 1 97.69 130 ARG B N 1
ATOM 2407 C CA . ARG B 1 130 ? -10.141 -14.289 -4.297 1 97.69 130 ARG B CA 1
ATOM 2408 C C . ARG B 1 130 ? -10.258 -14.555 -5.793 1 97.69 130 ARG B C 1
ATOM 2410 O O . ARG B 1 130 ? -9.242 -14.656 -6.492 1 97.69 130 ARG B O 1
ATOM 2417 N N . TYR B 1 131 ? -11.406 -14.758 -6.316 1 96.31 131 TYR B N 1
ATOM 2418 C CA . TYR B 1 131 ? -11.68 -14.812 -7.746 1 96.31 131 TYR B CA 1
ATOM 2419 C C . TYR B 1 131 ? -12.242 -13.484 -8.25 1 96.31 131 TYR B C 1
ATOM 2421 O O . TYR B 1 131 ? -13.367 -13.117 -7.914 1 96.31 131 TYR B O 1
ATOM 2429 N N . TYR B 1 132 ? -11.406 -12.766 -9.055 1 95.38 132 TYR B N 1
ATOM 2430 C CA . TYR B 1 132 ? -11.805 -11.438 -9.508 1 95.38 132 TYR B CA 1
ATOM 2431 C C . TYR B 1 132 ? -12.586 -11.516 -10.812 1 95.38 132 TYR B C 1
ATOM 2433 O O . TYR B 1 132 ? -12.109 -12.102 -11.797 1 95.38 132 TYR B O 1
ATOM 2441 N N . TRP B 1 133 ? -13.742 -11 -10.82 1 91.81 133 TRP B N 1
ATOM 2442 C CA . TRP B 1 133 ? -14.492 -10.906 -12.07 1 91.81 133 TRP B CA 1
ATOM 2443 C C . TRP B 1 133 ? -14.398 -9.5 -12.664 1 91.81 133 TRP B C 1
ATOM 2445 O O . TRP B 1 133 ? -14.875 -9.25 -13.773 1 91.81 133 TRP B O 1
ATOM 2455 N N . SER B 1 134 ? -13.867 -8.547 -11.898 1 90.94 134 SER B N 1
ATOM 2456 C CA . SER B 1 134 ? -13.477 -7.199 -12.305 1 90.94 134 SER B CA 1
ATOM 2457 C C . SER B 1 134 ? -12.289 -6.699 -11.484 1 90.94 134 SER B C 1
ATOM 2459 O O . SER B 1 134 ? -11.758 -7.43 -10.648 1 90.94 134 SER B O 1
ATOM 2461 N N . GLU B 1 135 ? -11.867 -5.555 -11.727 1 88.88 135 GLU B N 1
ATOM 2462 C CA . GLU B 1 135 ? -10.711 -4.996 -11.031 1 88.88 135 GLU B CA 1
ATOM 2463 C C . GLU B 1 135 ? -10.984 -4.832 -9.539 1 88.88 135 GLU B C 1
ATOM 2465 O O . GLU B 1 135 ? -10.07 -4.918 -8.719 1 88.88 135 GLU B O 1
ATOM 2470 N N . THR B 1 136 ? -12.266 -4.652 -9.195 1 87.62 136 THR B N 1
ATOM 2471 C CA . THR B 1 136 ? -12.547 -4.293 -7.812 1 87.62 136 THR B CA 1
ATOM 2472 C C . THR B 1 136 ? -13.492 -5.305 -7.172 1 87.62 136 THR B C 1
ATOM 2474 O O . THR B 1 136 ? -13.633 -5.344 -5.949 1 87.62 136 THR B O 1
ATOM 2477 N N . HIS B 1 137 ? -14.055 -6.18 -8.023 1 92.25 137 HIS B N 1
ATOM 2478 C CA . HIS B 1 137 ? -15.039 -7.117 -7.5 1 92.25 137 HIS B CA 1
ATOM 2479 C C . HIS B 1 137 ? -14.508 -8.547 -7.516 1 92.25 137 HIS B C 1
ATOM 2481 O O . HIS B 1 137 ? -13.984 -9.008 -8.531 1 92.25 137 HIS B O 1
ATOM 2487 N N . PHE B 1 138 ? -14.688 -9.125 -6.305 1 97.5 138 PHE B N 1
ATOM 2488 C CA . PHE B 1 138 ? -14.195 -10.492 -6.219 1 97.5 138 PHE B CA 1
ATOM 2489 C C . PHE B 1 138 ? -15.156 -11.359 -5.41 1 97.5 138 PHE B C 1
ATOM 2491 O O . PHE B 1 138 ? -15.961 -10.844 -4.633 1 97.5 138 PHE B O 1
ATOM 2498 N N . GLN B 1 139 ? -15.078 -12.656 -5.664 1 97.88 139 GLN B N 1
ATOM 2499 C CA . GLN B 1 139 ? -15.758 -13.695 -4.891 1 97.88 139 GLN B CA 1
ATOM 2500 C C . GLN B 1 139 ? -14.75 -14.656 -4.273 1 97.88 139 GLN B C 1
ATOM 2502 O O . GLN B 1 139 ? -13.656 -14.859 -4.812 1 97.88 139 GLN B O 1
ATOM 2507 N N . CYS B 1 140 ? -15.125 -15.164 -3.129 1 98.44 140 CYS B N 1
ATOM 2508 C CA . CYS B 1 140 ? -14.258 -16.156 -2.5 1 98.44 140 CYS B CA 1
ATOM 2509 C C . CYS B 1 140 ? -14.633 -17.562 -2.939 1 98.44 140 CYS B C 1
ATOM 2511 O O . CYS B 1 140 ? -15.781 -17.969 -2.797 1 98.44 140 CYS B O 1
ATOM 2513 N N . LEU B 1 141 ? -13.672 -18.281 -3.5 1 97.56 141 LEU B N 1
ATOM 2514 C CA . LEU B 1 141 ? -13.875 -19.656 -3.949 1 97.56 141 LEU B CA 1
ATOM 2515 C C . LEU B 1 141 ? -12.977 -20.625 -3.186 1 97.56 141 LEU B C 1
ATOM 2517 O O . LEU B 1 141 ? -11.875 -20.25 -2.764 1 97.56 141 LEU B O 1
ATOM 2521 N N . ASN B 1 142 ? -13.461 -21.828 -3.094 1 97 142 ASN B N 1
ATOM 2522 C CA . ASN B 1 142 ? -12.648 -22.844 -2.43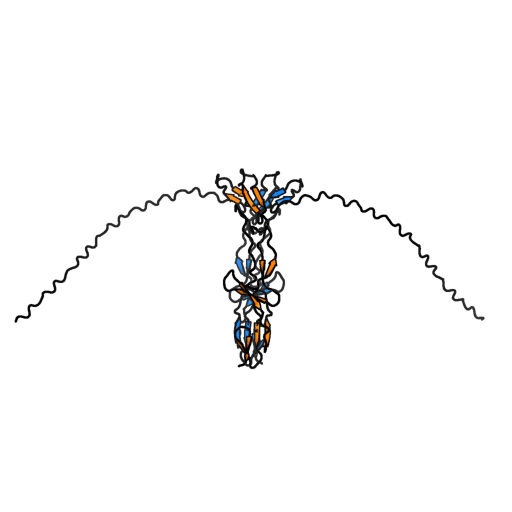2 1 97 142 ASN B CA 1
ATOM 2523 C C . ASN B 1 142 ? -11.438 -23.234 -3.277 1 97 142 ASN B C 1
ATOM 2525 O O . ASN B 1 142 ? -11.547 -23.359 -4.5 1 97 142 ASN B O 1
ATOM 2529 N N . CYS B 1 143 ? -10.32 -23.469 -2.621 1 96.88 143 CYS B N 1
ATOM 2530 C CA . CYS B 1 143 ? -9.102 -23.922 -3.299 1 96.88 143 CYS B CA 1
ATOM 2531 C C . CYS B 1 143 ? -9.25 -25.359 -3.777 1 96.88 143 CYS B C 1
ATOM 2533 O O . CYS B 1 143 ? -9.953 -26.156 -3.158 1 96.88 143 CYS B O 1
ATOM 2535 N N . SER B 1 144 ? -8.547 -25.609 -4.918 1 95.31 144 SER B N 1
ATOM 2536 C CA . SER B 1 144 ? -8.523 -26.984 -5.426 1 95.31 144 SER B CA 1
ATOM 2537 C C . SER B 1 144 ? -7.812 -27.922 -4.453 1 95.31 144 SER B C 1
ATOM 2539 O O . SER B 1 144 ? -6.781 -27.547 -3.875 1 95.31 144 SER B O 1
ATOM 2541 N N . LEU B 1 145 ? -8.359 -29.141 -4.297 1 94.88 145 LEU B N 1
ATOM 2542 C CA . LEU B 1 145 ? -7.738 -30.141 -3.438 1 94.88 145 LEU B CA 1
ATOM 2543 C C . LEU B 1 145 ? -6.785 -31.031 -4.23 1 94.88 145 LEU B C 1
ATOM 2545 O O . LEU B 1 145 ? -6.082 -31.859 -3.658 1 94.88 145 LEU B O 1
ATOM 2549 N N . CYS B 1 146 ? -6.746 -30.797 -5.461 1 94.75 146 CYS B N 1
ATOM 2550 C CA . CYS B 1 146 ? -5.891 -31.547 -6.379 1 94.75 146 CYS B CA 1
ATOM 2551 C C . CYS B 1 146 ? -6.125 -33.031 -6.246 1 94.75 146 CYS B C 1
ATOM 2553 O O . CYS B 1 146 ? -5.172 -33.812 -6.098 1 94.75 146 CYS B O 1
ATOM 2555 N N . LEU B 1 147 ? -7.457 -33.406 -6.289 1 94.5 147 LEU B N 1
ATOM 2556 C CA . LEU B 1 147 ? -7.766 -34.844 -6.289 1 94.5 147 LEU B CA 1
ATOM 2557 C C . LEU B 1 147 ? -7.172 -35.531 -7.512 1 94.5 147 LEU B C 1
ATOM 2559 O O . LEU B 1 147 ? -7.277 -35.031 -8.633 1 94.5 147 LEU B O 1
ATOM 2563 N N . ASN B 1 148 ? -6.484 -36.719 -7.387 1 91.88 148 ASN B N 1
ATOM 2564 C CA . ASN B 1 148 ? -5.832 -37.469 -8.453 1 91.88 148 ASN B CA 1
ATOM 2565 C C . ASN B 1 148 ? -4.555 -36.781 -8.922 1 91.88 148 ASN B C 1
ATOM 2567 O O . ASN B 1 148 ? -4.125 -36.969 -10.062 1 91.88 148 ASN B O 1
ATOM 2571 N N . GLY B 1 149 ? -4.051 -35.906 -8 1 90.5 149 GLY B N 1
ATOM 2572 C CA . GLY B 1 149 ? -2.799 -35.219 -8.258 1 90.5 149 GLY B CA 1
ATOM 2573 C C . GLY B 1 149 ? -2.084 -34.781 -6.992 1 90.5 149 GLY B C 1
ATOM 2574 O O . GLY B 1 149 ? -2.34 -35.344 -5.914 1 90.5 149 GLY B O 1
ATOM 2575 N N . THR B 1 150 ? -1.088 -33.969 -7.176 1 89.5 150 THR B N 1
ATOM 2576 C CA . THR B 1 150 ? -0.339 -33.375 -6.062 1 89.5 150 THR B CA 1
ATOM 2577 C C . THR B 1 150 ? -0.338 -31.859 -6.133 1 89.5 150 THR B C 1
ATOM 2579 O O . THR B 1 150 ? -0.427 -31.281 -7.219 1 89.5 150 THR B O 1
ATOM 2582 N N . VAL B 1 151 ? -0.247 -31.297 -4.855 1 92 151 VAL B N 1
ATOM 2583 C CA . VAL B 1 151 ? -0.179 -29.844 -4.762 1 92 151 VAL B CA 1
ATOM 2584 C C . VAL B 1 151 ? 1.211 -29.359 -5.172 1 92 151 VAL B C 1
ATOM 2586 O O . VAL B 1 151 ? 2.211 -29.719 -4.551 1 92 151 VAL B O 1
ATOM 2589 N N . GLN B 1 152 ? 1.206 -28.656 -6.258 1 89.12 152 GLN B N 1
ATOM 2590 C CA . GLN B 1 152 ? 2.471 -28.062 -6.684 1 89.12 152 GLN B CA 1
ATOM 2591 C C . GLN B 1 152 ? 2.725 -26.734 -5.969 1 89.12 152 GLN B C 1
ATOM 2593 O O . GLN B 1 152 ? 3.826 -26.5 -5.469 1 89.12 152 GLN B O 1
ATOM 2598 N N . ILE B 1 153 ? 1.72 -25.828 -6.012 1 90.31 153 ILE B N 1
ATOM 2599 C CA . ILE B 1 153 ? 1.736 -24.578 -5.262 1 90.31 153 ILE B CA 1
ATOM 2600 C C . ILE B 1 153 ? 0.498 -24.5 -4.371 1 90.31 153 ILE B C 1
ATOM 2602 O O . ILE B 1 153 ? -0.629 -24.641 -4.852 1 90.31 153 ILE B O 1
ATOM 2606 N N . SER B 1 154 ? 0.775 -24.25 -3.139 1 93.94 154 SER B N 1
ATOM 2607 C CA . SER B 1 154 ? -0.327 -24.188 -2.184 1 93.94 154 SER B CA 1
ATOM 2608 C C . SER B 1 154 ? -1.226 -22.984 -2.465 1 93.94 154 SER B C 1
ATOM 2610 O O . SER B 1 154 ? -0.788 -22 -3.064 1 93.94 154 SER B O 1
ATOM 2612 N N . CYS B 1 155 ? -2.406 -23.109 -1.951 1 95.62 155 CYS B N 1
ATOM 2613 C CA . CYS B 1 155 ? -3.412 -22.062 -2.086 1 95.62 155 CYS B CA 1
ATOM 2614 C C . CYS B 1 155 ? -2.959 -20.781 -1.395 1 95.62 155 CYS B C 1
ATOM 2616 O O . CYS B 1 155 ? -2.402 -20.828 -0.296 1 95.62 155 CYS B O 1
ATOM 2618 N N . LYS B 1 156 ? -3.088 -19.641 -2.086 1 92.94 156 LYS B N 1
ATOM 2619 C CA . LYS B 1 156 ? -2.859 -18.328 -1.511 1 92.94 156 LYS B CA 1
ATOM 2620 C C . LYS B 1 156 ? -4.129 -17.469 -1.561 1 92.94 156 LYS B C 1
ATOM 2622 O O . LYS B 1 156 ? -5.137 -17.891 -2.133 1 92.94 156 LYS B O 1
ATOM 2627 N N . GLU B 1 157 ? -4.082 -16.281 -1.036 1 93.62 157 GLU B N 1
ATOM 2628 C CA . GLU B 1 157 ? -5.242 -15.398 -1.024 1 93.62 157 GLU B CA 1
ATOM 2629 C C . GLU B 1 157 ? -5.656 -15.008 -2.441 1 93.62 157 GLU B C 1
ATOM 2631 O O . GLU B 1 157 ? -6.848 -14.859 -2.729 1 93.62 157 GLU B O 1
ATOM 2636 N N . THR B 1 158 ? -4.574 -14.891 -3.252 1 92.19 158 THR B N 1
ATOM 2637 C CA . THR B 1 158 ? -4.883 -14.344 -4.566 1 92.19 158 THR B CA 1
ATOM 2638 C C . THR B 1 158 ? -4.703 -15.398 -5.652 1 92.19 158 THR B C 1
ATOM 2640 O O . THR B 1 158 ? -4.672 -15.078 -6.84 1 92.19 158 THR B O 1
ATOM 2643 N N . GLN B 1 159 ? -4.492 -16.656 -5.242 1 92.06 159 GLN B N 1
ATOM 2644 C CA . GLN B 1 159 ? -4.238 -17.688 -6.242 1 92.06 159 GLN B CA 1
ATOM 2645 C C . GLN B 1 159 ? -4.719 -19.062 -5.758 1 92.06 159 GLN B C 1
ATOM 2647 O O . GLN B 1 159 ? -4.457 -19.438 -4.617 1 92.06 159 GLN B O 1
ATOM 2652 N N . ASN B 1 160 ? -5.402 -19.766 -6.672 1 94.62 160 ASN B N 1
ATOM 2653 C CA . ASN B 1 160 ? -5.828 -21.141 -6.395 1 94.62 160 ASN B CA 1
ATOM 2654 C C . ASN B 1 160 ? -4.641 -22.094 -6.293 1 94.62 160 ASN B C 1
ATOM 2656 O O . ASN B 1 160 ? -3.527 -21.734 -6.695 1 94.62 160 ASN B O 1
ATOM 2660 N N . THR B 1 161 ? -4.949 -23.219 -5.754 1 94.88 161 THR B N 1
ATOM 2661 C CA . THR B 1 161 ? -3.955 -24.281 -5.703 1 94.88 161 THR B CA 1
ATOM 2662 C C . THR B 1 161 ? -3.523 -24.688 -7.113 1 94.88 161 THR B C 1
ATOM 2664 O O . THR B 1 161 ? -4.355 -24.797 -8.016 1 94.88 161 THR B O 1
ATOM 2667 N N . VAL B 1 162 ? -2.26 -24.859 -7.293 1 91.69 162 VAL B N 1
ATOM 2668 C CA . VAL B 1 162 ? -1.76 -25.391 -8.555 1 91.69 162 VAL B CA 1
ATOM 2669 C C . VAL B 1 162 ? -1.469 -26.891 -8.422 1 91.69 162 VAL B C 1
ATOM 2671 O O . VAL B 1 162 ? -0.735 -27.297 -7.52 1 91.69 162 VAL B O 1
ATOM 2674 N N . CYS B 1 163 ? -2.016 -27.625 -9.352 1 91.44 163 CYS B N 1
ATOM 2675 C CA . CYS B 1 163 ? -1.957 -29.062 -9.234 1 91.44 163 CYS B CA 1
ATOM 2676 C C . CYS B 1 163 ? -1.067 -29.672 -10.312 1 91.44 163 CYS B C 1
ATOM 2678 O O . CYS B 1 163 ? -0.954 -29.125 -11.414 1 91.44 163 CYS B O 1
ATOM 2680 N N . THR B 1 164 ? -0.349 -30.703 -10.008 1 85.88 164 THR B N 1
ATOM 2681 C CA . THR B 1 164 ? 0.258 -31.641 -10.945 1 85.88 164 THR B CA 1
ATOM 2682 C C . THR B 1 164 ? -0.471 -32.969 -10.914 1 85.88 164 THR B C 1
ATOM 2684 O O . THR B 1 164 ? -0.562 -33.625 -9.859 1 85.88 164 THR B O 1
ATOM 2687 N N . CYS B 1 165 ? -0.935 -33.375 -12.062 1 86.81 165 CYS B N 1
ATOM 2688 C CA . CYS B 1 165 ? -1.821 -34.531 -12.102 1 86.81 165 CYS B CA 1
ATOM 2689 C C . CYS B 1 165 ? -1.022 -35.844 -12.156 1 86.81 165 CYS B C 1
ATOM 2691 O O . CYS B 1 165 ? 0.059 -35.875 -12.75 1 86.81 165 CYS B O 1
ATOM 2693 N N . HIS B 1 166 ? -1.55 -36.875 -11.438 1 85.56 166 HIS B N 1
ATOM 2694 C CA . HIS B 1 166 ? -0.975 -38.219 -11.539 1 85.56 166 HIS B CA 1
ATOM 2695 C C . HIS B 1 166 ? -1.092 -38.75 -12.961 1 85.56 166 HIS B C 1
ATOM 2697 O O . HIS B 1 166 ? -1.869 -38.25 -13.766 1 85.56 166 HIS B O 1
ATOM 2703 N N . ALA B 1 167 ? -0.228 -39.719 -13.148 1 80.69 167 ALA B N 1
ATOM 2704 C CA . ALA B 1 167 ? -0.315 -40.375 -14.445 1 80.69 167 ALA B CA 1
ATOM 2705 C C . ALA B 1 167 ? -1.743 -40.844 -14.734 1 80.69 167 ALA B C 1
ATOM 2707 O O . ALA B 1 167 ? -2.422 -41.375 -13.852 1 80.69 167 ALA B O 1
ATOM 2708 N N . GLY B 1 168 ? -2.205 -40.656 -15.961 1 84.31 168 GLY B N 1
ATOM 2709 C CA . GLY B 1 168 ? -3.549 -41.062 -16.344 1 84.31 168 GLY B CA 1
ATOM 2710 C C . GLY B 1 168 ? -4.574 -39.938 -16.188 1 84.31 168 GLY B C 1
ATOM 2711 O O . GLY B 1 168 ? -5.738 -40.125 -16.547 1 84.31 168 GLY B O 1
ATOM 2712 N N . PHE B 1 169 ? -4.109 -38.938 -15.578 1 86.56 169 PHE B N 1
ATOM 2713 C CA . PHE B 1 169 ? -4.973 -37.781 -15.391 1 86.56 169 PHE B CA 1
ATOM 2714 C C . PHE B 1 169 ? -4.359 -36.531 -16.031 1 86.56 169 PHE B C 1
ATOM 2716 O O . PHE B 1 169 ? -3.139 -36.469 -16.188 1 86.56 169 PHE B O 1
ATOM 2723 N N . PHE B 1 170 ? -5.258 -35.594 -16.516 1 83.62 170 PHE B N 1
ATOM 2724 C CA . PHE B 1 170 ? -4.734 -34.375 -17.109 1 83.62 170 PHE B CA 1
ATOM 2725 C C . PHE B 1 170 ? -5.398 -33.156 -16.484 1 83.62 170 PHE B C 1
ATOM 2727 O O . PHE B 1 170 ? -6.5 -33.25 -15.938 1 83.62 170 PHE B O 1
ATOM 2734 N N . LEU B 1 171 ? -4.691 -32 -16.609 1 84 171 LEU 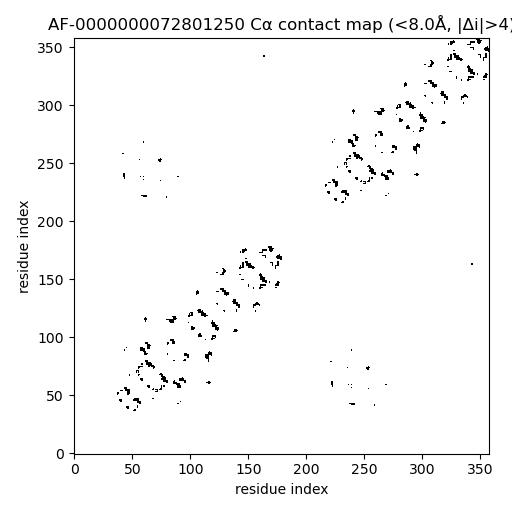B N 1
ATOM 2735 C CA . LEU B 1 171 ? -5.129 -30.766 -15.961 1 84 171 LEU B CA 1
ATOM 2736 C C . LEU B 1 171 ? -6.234 -30.094 -16.766 1 84 171 LEU B C 1
ATOM 2738 O O . LEU B 1 171 ? -6.074 -29.844 -17.953 1 84 171 LEU B O 1
ATOM 2742 N N . ARG B 1 172 ? -7.324 -29.906 -16.219 1 82.62 172 ARG B N 1
ATOM 2743 C CA . ARG B 1 172 ? -8.414 -29.078 -16.703 1 82.62 172 ARG B CA 1
ATOM 2744 C C . ARG B 1 172 ? -8.766 -27.984 -15.695 1 82.62 172 ARG B C 1
ATOM 2746 O O . ARG B 1 172 ? -9.383 -28.266 -14.664 1 82.62 172 ARG B O 1
ATOM 2753 N N . GLY B 1 173 ? -8.312 -26.719 -16.031 1 79.81 173 GLY B N 1
ATOM 2754 C CA . GLY B 1 173 ? -8.391 -25.703 -14.984 1 79.81 173 GLY B CA 1
ATOM 2755 C C . GLY B 1 173 ? -7.469 -25.984 -13.812 1 79.81 173 GLY B C 1
ATOM 2756 O O . GLY B 1 173 ? -6.246 -25.953 -13.961 1 79.81 173 GLY B O 1
ATOM 2757 N N . ASN B 1 174 ? -7.992 -26.203 -12.648 1 84.56 174 ASN B N 1
ATOM 2758 C CA . ASN B 1 174 ? -7.184 -26.547 -11.484 1 84.56 174 ASN B CA 1
ATOM 2759 C C . ASN B 1 174 ? -7.602 -27.891 -10.898 1 84.56 174 ASN B C 1
ATOM 2761 O O . ASN B 1 174 ? -7.488 -28.109 -9.688 1 84.56 174 ASN B O 1
ATOM 2765 N N . GLU B 1 175 ? -8.078 -28.797 -11.883 1 87.56 175 GLU B N 1
ATOM 2766 C CA . GLU B 1 175 ? -8.508 -30.141 -11.484 1 87.56 175 GLU B CA 1
ATOM 2767 C C . GLU B 1 175 ? -7.871 -31.203 -12.359 1 87.56 175 GLU B C 1
ATOM 2769 O O . GLU B 1 175 ? -7.629 -30.984 -13.547 1 87.56 175 GLU B O 1
ATOM 2774 N N . CYS B 1 176 ? -7.598 -32.25 -11.734 1 91.12 176 CYS B N 1
ATOM 2775 C CA . CYS B 1 176 ? -7.051 -33.406 -12.461 1 91.12 176 CYS B CA 1
ATOM 2776 C C . CYS B 1 176 ? -8.156 -34.375 -12.867 1 91.12 176 CYS B C 1
ATOM 2778 O O . CYS B 1 176 ? -8.703 -35.094 -12.023 1 91.12 176 CYS B O 1
ATOM 2780 N N . VAL B 1 177 ? -8.406 -34.344 -14.18 1 89.62 177 VAL B N 1
ATOM 2781 C CA . VAL B 1 177 ? -9.492 -35.188 -14.688 1 89.62 177 VAL B CA 1
ATOM 2782 C C . VAL B 1 177 ? -8.922 -36.344 -15.469 1 89.62 177 VAL B C 1
ATOM 2784 O O . VAL B 1 177 ? -7.848 -36.25 -16.062 1 89.62 177 VAL B O 1
ATOM 2787 N N . SER B 1 178 ? -9.656 -37.5 -15.352 1 88.12 178 SER B N 1
ATOM 2788 C CA . SER B 1 178 ? -9.188 -38.719 -16 1 88.12 178 SER B CA 1
ATOM 2789 C C . SER B 1 178 ? -9.133 -38.531 -17.516 1 88.12 178 SER B C 1
ATOM 2791 O O . SER B 1 178 ? -9.906 -37.781 -18.094 1 88.12 178 SER B O 1
ATOM 2793 N N . CYS B 1 179 ? -8.141 -39.25 -18.141 1 79.62 179 CYS B N 1
ATOM 2794 C CA . CYS B 1 179 ? -8 -39.281 -19.594 1 79.62 179 CYS B CA 1
ATOM 2795 C C . CYS B 1 179 ? -9.164 -40.031 -20.25 1 79.62 179 CYS B C 1
ATOM 2797 O O . CYS B 1 179 ? -9.711 -40.969 -19.672 1 79.62 179 CYS B O 1
#

InterPro domains:
  IPR001368 TNFR/NGFR cysteine-rich region [PF00020] (81-122)
  IPR001368 TNFR/NGFR cysteine-rich region [PF00020] (124-163)
  IPR001368 TNFR/NGFR cysteine-rich region [PS00652] (41-78)
  IPR001368 TNFR/NGFR cysteine-rich region [PS00652] (81-122)
  IPR001368 TNFR/NGFR cysteine-rich region [PS50050] (40-78)
  IPR001368 TNFR/NGFR cysteine-rich region [PS50050] (80-122)
  IPR001368 TNFR/NGFR cysteine-rich region [PS50050] (123-163)
  IPR001368 TNFR/NGFR cysteine-rich region [SM00208] (41-78)
  IPR001368 TNFR/NGFR cysteine-rich region [SM00208] (81-122)
  IPR001368 TNFR/NGFR cysteine-rich region [SM00208] (124-163)
  IPR020419 Tumour necrosis factor receptor 1A [PR01918] (19-46)
  IPR020419 Tumour necrosis factor receptor 1A [PR01918] (129-145)
  IPR020419 Tumour necrosis factor receptor 1A [PR01918] (170-179)
  IPR033993 Tumor necrosis factor receptor 1A, N-terminal [cd10576] (41-172)
  IPR052493 Tumor necrosis factor receptor superfamily member 1A [PTHR46861] (9-179)

pLDDT: mean 82.38, std 24.27, range [29.28, 98.75]

Sequence (358 aa):
SGPSSAPDLMVLLALLVEIYPLRVTGLVPHLRDREKRAIPCPQGKYIHPQDNSICCTKCHKGTYLYNDCAGPGLDTDCRECENGTFTASENYLRQCLSCSKCRKEMYQVEISPCTVYRDTVCGCRKNQYRYYWSETHFQCLNCSLCLNGTVQISCKETQNTVCTCHAGFFLRGNECVSCSGPSSAPDLMVLLALLVEIYPLRVTGLVPHLRDREKRAIPCPQGKYIHPQDNSICCTKCHKGTYLYNDCAGPGLDTDCRECENGTFTASENYLRQCLSCSKCRKEMYQVEISPCTVYRDTVCGCRKNQYRYYWSETHFQCLNCSLCLNGTVQISCKETQNTVCTCHAGFFLRGNECVSC